Protein 7CHX (pdb70)

InterPro domains:
  IPR001792 Acylphosphatase-like domain [PF00708] (5-87)
  IPR001792 Acylphosphatase-like domain [PS51160] (3-89)
  IPR017968 Acylphosphatase, conserved site [PS00150] (8-18)
  IPR036046 Acylphosphatase-like domain superfamily [SSF54975] (2-87)
  IPR051060 Carbamoyltransferase HypF-like [PTHR42959] (3-87)

B-factor: mean 24.87, std 9.01, range [13.86, 73.68]

Structure (mmCIF, N/CA/C/O backbone):
data_7CHX
#
_entry.id   7CHX
#
_cell.length_a   77.124
_cell.length_b   77.124
_cell.length_c   35.319
_cell.angle_alpha   90.000
_cell.angle_beta   90.000
_cell.angle_gamma   90.000
#
_symmetry.space_group_name_H-M   'P 43'
#
loop_
_entity.id
_entity.type
_entity.pdbx_description
1 polymer Acylphosphatase
2 water water
#
loop_
_atom_site.group_PDB
_atom_site.id
_atom_site.type_symbol
_atom_site.label_atom_id
_atom_site.label_alt_id
_atom_site.label_comp_id
_atom_site.label_asym_id
_atom_site.label_entity_id
_atom_site.label_seq_id
_atom_site.p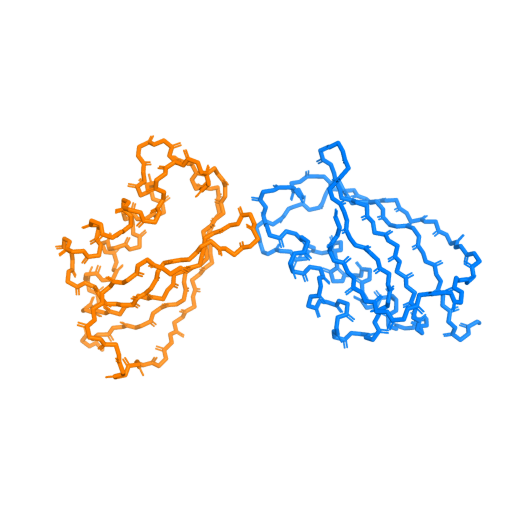dbx_PDB_ins_code
_atom_site.Cartn_x
_atom_site.Cartn_y
_atom_site.Cartn_z
_atom_site.occupancy
_atom_site.B_iso_or_equiv
_atom_site.auth_seq_id
_atom_site.auth_comp_id
_atom_site.auth_asym_id
_atom_site.auth_atom_id
_atom_site.pdbx_PDB_model_num
ATOM 1 N N . ARG A 1 15 ? 12.497 1.680 -5.590 1.00 41.15 -1 ARG A N 1
ATOM 2 C CA . ARG A 1 15 ? 12.686 2.296 -4.259 1.00 34.75 -1 ARG A CA 1
ATOM 3 C C . ARG A 1 15 ? 11.341 2.391 -3.546 1.00 26.59 -1 ARG A C 1
ATOM 4 O O . ARG A 1 15 ? 10.443 3.086 -4.063 1.00 34.29 -1 ARG A O 1
ATOM 12 N N . HIS A 1 16 ? 11.214 1.752 -2.388 1.00 27.87 0 HIS A N 1
ATOM 13 C CA . HIS A 1 16 ? 9.922 1.656 -1.660 1.00 24.61 0 HIS A CA 1
ATOM 14 C C . HIS A 1 16 ? 9.512 3.048 -1.157 1.00 25.29 0 HIS A C 1
ATOM 15 O O . HIS A 1 16 ? 8.317 3.394 -1.310 1.00 26.63 0 HIS A O 1
ATOM 22 N N . MET A 1 17 ? 10.472 3.817 -0.622 1.00 23.04 1 MET A N 1
ATOM 23 C CA . MET A 1 17 ? 10.254 5.165 -0.027 1.00 23.31 1 MET A CA 1
ATOM 24 C C . MET A 1 17 ? 10.998 6.222 -0.840 1.00 25.16 1 MET A C 1
ATOM 25 O O . MET A 1 17 ? 12.042 5.920 -1.466 1.00 25.54 1 MET A O 1
ATOM 30 N N . ARG A 1 18 ? 10.501 7.450 -0.780 1.00 24.12 2 ARG A N 1
ATOM 31 C CA . ARG A 1 18 ? 11.187 8.636 -1.342 1.00 24.46 2 ARG A CA 1
ATOM 32 C C . ARG A 1 18 ? 11.160 9.791 -0.334 1.00 20.24 2 ARG A C 1
ATOM 33 O O . ARG A 1 18 ? 10.277 9.847 0.555 1.00 19.26 2 ARG A O 1
ATOM 41 N N . HIS A 1 19 ? 12.141 10.674 -0.478 1.00 19.76 3 HIS A N 1
ATOM 42 C CA . HIS A 1 19 ? 12.273 11.969 0.240 1.00 21.42 3 HIS A CA 1
ATOM 43 C C . HIS A 1 19 ? 12.465 13.032 -0.837 1.00 19.96 3 HIS A C 1
ATOM 44 O O . HIS A 1 19 ? 13.321 12.820 -1.700 1.00 20.04 3 HIS A O 1
ATOM 51 N N . ILE A 1 20 ? 11.619 14.068 -0.858 1.00 18.67 4 ILE A N 1
ATOM 52 C CA . ILE A 1 20 ? 11.640 15.108 -1.930 1.00 20.95 4 ILE A CA 1
ATOM 53 C C . ILE A 1 20 ? 11.710 16.497 -1.303 1.00 18.00 4 ILE A C 1
ATOM 54 O O . ILE A 1 20 ? 11.217 16.696 -0.174 1.00 19.15 4 ILE A O 1
ATOM 59 N N . HIS A 1 21 ? 12.306 17.413 -2.054 1.00 18.38 5 HIS A N 1
ATOM 60 C CA . HIS A 1 21 ? 12.249 18.873 -1.830 1.00 19.31 5 HIS A CA 1
ATOM 61 C C . HIS A 1 21 ? 11.288 19.461 -2.863 1.00 17.81 5 HIS A C 1
ATOM 62 O O . HIS A 1 21 ? 11.545 19.297 -4.048 1.00 18.65 5 HIS A O 1
ATOM 69 N N . LEU A 1 22 ? 10.188 20.078 -2.433 1.00 16.26 6 LEU A N 1
ATOM 70 C CA . LEU A 1 22 ? 9.171 20.599 -3.381 1.00 13.86 6 LEU A CA 1
ATOM 71 C C . LEU A 1 22 ? 8.984 22.085 -3.073 1.00 14.72 6 LEU A C 1
ATOM 72 O 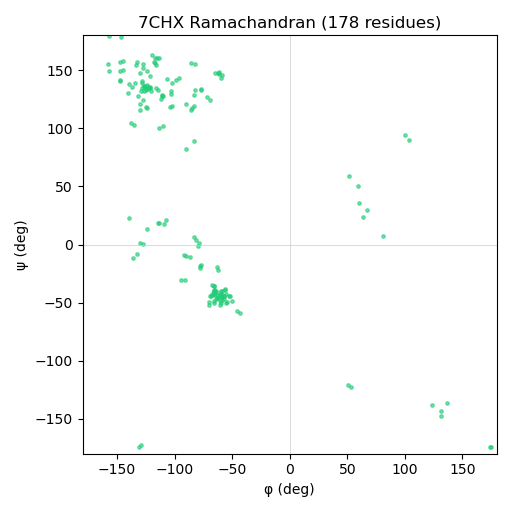O . LEU A 1 22 ? 8.644 22.418 -1.933 1.00 16.87 6 LEU A O 1
ATOM 77 N N . GLN A 1 23 ? 9.286 22.923 -4.047 1.00 14.85 7 GLN A N 1
ATOM 78 C CA . GLN A 1 23 ? 9.033 24.380 -3.977 1.00 16.34 7 GLN A CA 1
ATOM 79 C C . GLN A 1 23 ? 7.811 24.667 -4.828 1.00 14.13 7 GLN A C 1
ATOM 80 O O . GLN A 1 23 ? 7.754 24.165 -5.961 1.00 16.22 7 GLN A O 1
ATOM 86 N N . VAL A 1 24 ? 6.838 25.387 -4.284 1.00 13.87 8 VAL A N 1
ATOM 87 C CA . VAL A 1 24 ? 5.569 25.663 -5.002 1.00 14.86 8 VAL A CA 1
ATOM 88 C C . VAL A 1 24 ? 5.455 27.178 -5.098 1.00 14.01 8 VAL A C 1
ATOM 89 O O . VAL A 1 24 ? 5.672 27.851 -4.078 1.00 16.53 8 VAL A O 1
ATOM 93 N N . PHE A 1 25 ? 5.079 27.652 -6.274 1.00 15.78 9 PHE A N 1
ATOM 94 C CA . PHE A 1 25 ? 5.069 29.083 -6.632 1.00 16.87 9 PHE A CA 1
ATOM 95 C C . PHE A 1 25 ? 3.700 29.459 -7.180 1.00 16.40 9 PHE A C 1
ATOM 96 O O . PHE A 1 25 ? 2.963 28.582 -7.698 1.00 15.80 9 PHE A O 1
ATOM 104 N N . GLY A 1 26 ? 3.390 30.751 -7.061 1.00 20.11 10 GLY A N 1
ATOM 105 C CA . GLY A 1 26 ? 2.133 31.343 -7.540 1.00 19.10 10 GLY A CA 1
ATOM 106 C C . GLY A 1 26 ? 1.420 32.031 -6.401 1.00 21.20 10 GLY A C 1
ATOM 107 O O . GLY A 1 26 ? 2.098 32.730 -5.610 1.00 23.89 10 GLY A O 1
ATOM 108 N N . ARG A 1 27 ? 0.104 31.867 -6.333 1.00 20.61 11 ARG A N 1
ATOM 109 C CA . ARG A 1 27 ? -0.739 32.399 -5.239 1.00 24.15 11 ARG A CA 1
ATOM 110 C C . ARG A 1 27 ? -0.780 31.300 -4.189 1.00 21.36 11 ARG A C 1
ATOM 111 O O . ARG A 1 27 ? -1.713 30.458 -4.223 1.00 19.85 11 ARG A O 1
ATOM 119 N N . VAL A 1 28 ? 0.267 31.256 -3.361 1.00 20.40 12 VAL A N 1
ATOM 120 C CA . VAL A 1 28 ? 0.507 30.134 -2.407 1.00 19.27 12 VAL A CA 1
ATOM 121 C C . VAL A 1 28 ? 0.710 30.670 -0.993 1.00 18.71 12 VAL A C 1
ATOM 122 O O . VAL A 1 28 ? 0.911 29.836 -0.097 1.00 20.74 12 VAL A O 1
ATOM 126 N N . GLN A 1 29 ? 0.641 31.989 -0.778 1.00 20.65 13 GLN A N 1
ATOM 127 C CA . GLN A 1 29 ? 0.598 32.564 0.592 1.00 20.41 13 GLN A CA 1
ATOM 128 C C . GLN A 1 29 ? -0.723 33.304 0.803 1.00 22.37 13 GLN A C 1
ATOM 129 O O . GLN A 1 29 ? -1.360 33.732 -0.192 1.00 24.03 13 GLN A O 1
ATOM 135 N N . GLY A 1 30 ? -1.107 33.424 2.071 1.00 22.03 14 GLY A N 1
ATOM 136 C CA . GLY A 1 30 ? -2.402 33.988 2.499 1.00 24.13 14 GLY A CA 1
ATOM 137 C C . GLY A 1 30 ? -3.577 33.210 1.953 1.00 20.68 14 GLY A C 1
ATOM 138 O O . GLY A 1 30 ? -4.607 33.852 1.648 1.00 25.16 14 GLY A O 1
ATOM 139 N N . VAL A 1 31 ? -3.473 31.880 1.842 1.00 21.32 15 VAL A N 1
ATOM 140 C CA . VAL A 1 31 ? -4.586 31.023 1.324 1.00 21.71 15 VAL A CA 1
ATOM 141 C C . VAL A 1 31 ? -4.708 29.722 2.134 1.00 22.31 15 VAL A C 1
ATOM 142 O O . VAL A 1 31 ? -5.282 28.749 1.597 1.00 22.59 15 VAL A O 1
ATOM 146 N N . GLY A 1 32 ? -4.221 29.669 3.374 1.00 20.02 16 GLY A N 1
ATOM 147 C CA . GLY A 1 32 ? -4.273 28.428 4.167 1.00 21.71 16 GLY A CA 1
ATOM 148 C C . GLY A 1 32 ? -3.437 27.311 3.546 1.00 20.18 16 GLY A C 1
ATOM 149 O O . GLY A 1 32 ? -3.717 26.118 3.798 1.00 20.21 16 GLY A O 1
ATOM 150 N N . PHE A 1 33 ? -2.430 27.633 2.740 1.00 16.81 17 PHE A N 1
ATOM 151 C CA . PHE A 1 33 ? -1.656 26.587 2.017 1.00 16.74 17 PHE A CA 1
ATOM 152 C C . PHE A 1 33 ? -1.048 25.565 2.997 1.00 15.62 17 PHE A C 1
ATOM 153 O O . PHE A 1 33 ? -1.052 24.351 2.698 1.00 18.55 17 PHE A O 1
ATOM 161 N N . ARG A 1 34 ? -0.455 26.041 4.103 1.00 18.45 18 ARG A N 1
ATOM 162 C CA . ARG A 1 34 ? 0.312 25.177 5.045 1.00 19.38 18 ARG A CA 1
ATOM 163 C C . ARG A 1 34 ? -0.696 24.265 5.738 1.00 18.66 18 ARG A C 1
ATOM 164 O O . ARG A 1 34 ? -0.460 23.057 5.732 1.00 22.02 18 ARG A O 1
ATOM 172 N N . TYR A 1 35 ? -1.847 24.809 6.180 1.00 22.43 19 TYR A N 1
ATOM 173 C CA . TYR A 1 35 ? -2.873 24.003 6.884 1.00 23.60 19 TYR A CA 1
ATOM 174 C C . TYR A 1 35 ? -3.434 22.932 5.932 1.00 20.08 19 TYR A C 1
ATOM 175 O O . TYR A 1 35 ? -3.524 21.775 6.342 1.00 25.92 19 TYR A O 1
ATOM 184 N N . PHE A 1 36 ? -3.784 23.296 4.697 1.00 19.34 20 PHE A N 1
ATOM 185 C CA . PHE A 1 36 ? -4.322 22.365 3.674 1.00 18.98 20 PHE A CA 1
ATOM 186 C C . PHE A 1 36 ? -3.248 21.330 3.270 1.00 20.29 20 PHE A C 1
ATOM 187 O O . PHE A 1 36 ? -3.582 20.183 2.989 1.00 21.47 20 PHE A O 1
ATOM 195 N N . THR A 1 37 ? -1.977 21.712 3.217 1.00 20.00 21 THR A N 1
ATOM 196 C CA . THR A 1 37 ? -0.895 20.748 2.870 1.00 20.27 21 THR A CA 1
ATOM 197 C C . THR A 1 37 ? -0.810 19.677 3.963 1.00 20.01 21 THR A C 1
ATOM 198 O O . THR A 1 37 ? -0.616 18.509 3.623 1.00 22.41 21 THR A O 1
ATOM 202 N N . GLN A 1 38 ? -0.933 20.070 5.227 1.00 21.20 22 GLN A N 1
ATOM 203 C CA . GLN A 1 38 ? -0.945 19.146 6.386 1.00 26.53 22 GLN A CA 1
ATOM 204 C C . GLN A 1 38 ? -1.999 18.048 6.184 1.00 26.46 22 GLN A C 1
ATOM 205 O O . GLN A 1 38 ? -1.678 16.866 6.464 1.00 26.22 22 GLN A O 1
ATOM 211 N N . ARG A 1 39 ? -3.212 18.387 5.724 1.00 26.64 23 ARG A N 1
ATOM 212 C CA . ARG A 1 39 ? -4.302 17.373 5.566 1.00 31.06 23 ARG A CA 1
ATOM 213 C C . ARG A 1 39 ? -3.890 16.375 4.482 1.00 26.48 23 ARG A C 1
ATOM 214 O O . ARG A 1 39 ? -4.130 15.163 4.634 1.00 26.40 23 ARG A O 1
ATOM 222 N N . ILE A 1 40 ? -3.256 16.860 3.421 1.00 21.22 24 ILE A N 1
ATOM 223 C CA . ILE A 1 40 ? -2.752 15.985 2.328 1.00 21.30 24 ILE A CA 1
ATOM 224 C C . ILE A 1 40 ? -1.638 15.096 2.894 1.00 18.26 24 ILE A C 1
ATOM 225 O O . ILE A 1 40 ? -1.635 13.880 2.573 1.00 20.94 24 ILE A O 1
ATOM 230 N N . ALA A 1 41 ? -0.725 15.646 3.705 1.00 20.52 25 ALA A N 1
ATOM 231 C CA . ALA A 1 41 ? 0.344 14.834 4.338 1.00 19.69 25 ALA A CA 1
ATOM 232 C C . ALA A 1 41 ? -0.304 13.747 5.204 1.00 22.75 25 ALA A C 1
ATOM 233 O O . ALA A 1 41 ? 0.106 12.571 5.097 1.00 26.71 25 ALA A O 1
ATOM 235 N N . MET A 1 42 ? -1.340 14.089 5.944 1.00 25.17 26 MET A N 1
ATOM 236 C CA . MET A 1 42 ? -2.005 13.055 6.775 1.00 29.47 26 MET A CA 1
ATOM 237 C C . MET A 1 42 ? -2.658 11.998 5.898 1.00 29.12 26 MET A C 1
ATOM 238 O O . MET A 1 42 ? -2.572 10.848 6.252 1.00 30.81 26 MET A O 1
ATOM 243 N N . ASN A 1 43 ? -3.303 12.392 4.814 1.00 28.66 27 ASN A N 1
ATOM 244 C CA . ASN A 1 43 ? -4.007 11.425 3.925 1.00 30.20 27 ASN A CA 1
ATOM 245 C C . ASN A 1 43 ? -3.078 10.328 3.404 1.00 29.51 27 ASN A C 1
ATOM 246 O O . ASN A 1 43 ? -3.581 9.204 3.209 1.00 33.15 27 ASN A O 1
ATOM 251 N N . TYR A 1 44 ? -1.820 10.663 3.084 1.00 27.36 28 TYR A N 1
ATOM 252 C CA . TYR A 1 44 ? -0.919 9.744 2.340 1.00 30.36 28 TYR A CA 1
ATOM 253 C C . TYR A 1 44 ? 0.274 9.310 3.221 1.00 26.12 28 TYR A C 1
ATOM 254 O O . TYR A 1 44 ? 1.273 8.878 2.649 1.00 30.49 28 TYR A O 1
ATOM 263 N N . ASN A 1 45 ? 0.177 9.463 4.548 1.00 28.05 29 ASN A N 1
ATOM 264 C CA . ASN A 1 45 ? 1.196 8.961 5.508 1.00 32.12 29 ASN A CA 1
ATOM 265 C C . ASN A 1 45 ? 2.553 9.612 5.188 1.00 29.42 29 ASN A C 1
ATOM 266 O O . ASN A 1 45 ? 3.541 8.898 5.020 1.00 30.63 29 ASN A O 1
ATOM 271 N N . ILE A 1 46 ? 2.576 10.936 5.058 1.00 25.05 30 ILE A N 1
ATOM 272 C CA . ILE A 1 46 ? 3.786 11.711 4.675 1.00 21.85 30 ILE A CA 1
ATOM 273 C C . ILE A 1 46 ? 4.355 12.356 5.934 1.00 23.79 30 ILE A C 1
ATOM 274 O O . ILE A 1 46 ? 3.577 12.895 6.740 1.00 26.81 30 ILE A O 1
ATOM 279 N N . VAL A 1 47 ? 5.681 12.340 6.049 1.00 24.00 31 VAL A N 1
ATOM 280 C CA . VAL A 1 47 ? 6.423 13.070 7.110 1.00 23.00 31 VAL A CA 1
ATOM 281 C C . VAL A 1 47 ? 7.251 14.168 6.443 1.00 20.37 31 VAL A C 1
ATOM 282 O O . VAL A 1 47 ? 7.513 14.079 5.245 1.00 21.28 31 VAL A O 1
ATOM 286 N N . GLY A 1 48 ? 7.663 15.158 7.217 1.00 22.30 32 GLY A N 1
ATOM 287 C CA . GLY A 1 48 ? 8.420 16.303 6.691 1.00 21.93 32 GLY A CA 1
ATOM 288 C C . GLY A 1 48 ? 7.845 17.615 7.166 1.00 21.22 32 GLY A C 1
ATOM 289 O O . GLY A 1 48 ? 7.330 17.679 8.292 1.00 22.86 32 GLY A O 1
ATOM 290 N N . THR A 1 49 ? 7.943 18.648 6.333 1.00 22.69 33 THR A N 1
ATOM 291 C CA . THR A 1 49 ? 7.667 20.034 6.754 1.00 20.64 33 THR A CA 1
ATOM 292 C C . THR A 1 49 ? 7.020 20.816 5.602 1.00 17.45 33 THR A C 1
ATOM 293 O O . THR A 1 49 ? 7.295 20.522 4.432 1.00 17.09 33 THR A O 1
ATOM 297 N N . VAL A 1 50 ? 6.183 21.793 5.952 1.00 19.30 34 VAL A N 1
ATOM 298 C CA . VAL A 1 50 ? 5.748 22.872 5.029 1.00 20.10 34 VAL A CA 1
ATOM 299 C C . VAL A 1 50 ? 6.088 24.225 5.677 1.00 20.72 34 VAL A C 1
ATOM 300 O O . VAL A 1 50 ? 5.878 24.377 6.891 1.00 20.89 34 VAL A O 1
ATOM 304 N N . GLN A 1 51 ? 6.618 25.168 4.888 1.00 19.16 35 GLN A N 1
ATOM 305 C CA . GLN A 1 51 ? 7.069 26.491 5.385 1.00 20.16 35 GLN A CA 1
ATOM 306 C C . GLN A 1 51 ? 6.850 27.565 4.307 1.00 19.38 35 GLN A C 1
ATOM 307 O O . GLN A 1 51 ? 7.103 27.315 3.142 1.00 19.70 35 GLN A O 1
ATOM 313 N N . ASN A 1 52 ? 6.422 28.751 4.732 1.00 18.24 36 ASN A N 1
ATOM 314 C CA . ASN A 1 52 ? 6.520 30.000 3.950 1.00 18.07 36 ASN A CA 1
ATOM 315 C C . ASN A 1 52 ? 7.987 30.412 3.836 1.00 18.47 36 ASN A C 1
ATOM 316 O O . ASN A 1 52 ? 8.670 30.566 4.871 1.00 19.12 36 ASN A O 1
ATOM 321 N N . VAL A 1 53 ? 8.463 30.586 2.612 1.00 17.65 37 VAL A N 1
ATOM 322 C CA . VAL A 1 53 ? 9.857 31.060 2.366 1.00 16.96 37 VAL A CA 1
ATOM 323 C C . VAL A 1 53 ? 9.745 32.215 1.387 1.00 19.83 37 VAL A C 1
ATOM 324 O O . VAL A 1 53 ? 9.141 31.992 0.325 1.00 19.05 37 VAL A O 1
ATOM 328 N N . ASP A 1 54 ? 10.212 33.410 1.764 1.00 20.31 38 ASP A N 1
ATOM 329 C CA . ASP A 1 54 ? 10.007 34.613 0.913 1.00 20.90 38 ASP A CA 1
ATOM 330 C C . ASP A 1 54 ? 8.506 34.672 0.570 1.00 20.21 38 ASP A C 1
ATOM 331 O O . ASP A 1 54 ? 7.707 34.738 1.513 1.00 24.54 38 ASP A O 1
ATOM 336 N N . ASP A 1 55 ? 8.108 34.651 -0.711 1.00 19.43 39 ASP A N 1
ATOM 337 C CA . ASP A 1 55 ? 6.673 34.751 -1.129 1.00 19.10 39 ASP A CA 1
ATOM 338 C C . ASP A 1 55 ? 6.159 33.414 -1.684 1.00 18.17 39 ASP A C 1
ATOM 339 O O . ASP A 1 55 ? 5.101 33.392 -2.364 1.00 19.75 39 ASP A O 1
ATOM 344 N N . TYR A 1 56 ? 6.850 32.313 -1.403 1.00 16.84 40 TYR A N 1
ATOM 345 C CA . TYR A 1 56 ? 6.456 30.980 -1.935 1.00 15.16 40 TYR A CA 1
ATOM 346 C C . TYR A 1 56 ? 6.405 29.980 -0.777 1.00 14.96 40 TYR A C 1
ATOM 347 O O . TYR A 1 56 ? 6.466 30.360 0.400 1.00 15.52 40 TYR A O 1
ATOM 356 N N . VAL A 1 57 ? 6.227 28.706 -1.104 1.00 15.86 41 VAL A N 1
ATOM 357 C CA . VAL A 1 57 ? 6.098 27.629 -0.087 1.00 16.06 41 VAL A CA 1
ATOM 358 C C . VAL A 1 57 ? 7.171 26.579 -0.388 1.00 14.85 41 VAL A C 1
ATOM 359 O O . VAL A 1 57 ? 7.342 26.196 -1.554 1.00 15.40 41 VAL A O 1
ATOM 363 N N . GLU A 1 58 ? 7.869 26.147 0.647 1.00 15.33 42 GLU A N 1
ATOM 364 C CA . GLU A 1 58 ? 8.849 25.047 0.561 1.00 15.58 42 GLU A CA 1
ATOM 365 C C . GLU A 1 58 ? 8.370 23.873 1.419 1.00 14.48 42 GLU A C 1
ATOM 366 O O . GLU A 1 58 ? 7.917 24.085 2.553 1.00 17.28 42 GLU A O 1
ATOM 372 N N . ILE A 1 59 ? 8.461 22.686 0.830 1.00 14.47 43 ILE A N 1
ATOM 373 C CA . ILE A 1 59 ? 8.082 21.391 1.447 1.00 15.07 43 ILE A CA 1
ATOM 374 C C . ILE A 1 59 ? 9.256 20.407 1.361 1.00 15.69 43 ILE A C 1
ATOM 375 O O . ILE A 1 59 ? 9.909 20.310 0.295 1.00 16.53 43 ILE A O 1
ATOM 380 N N . TYR A 1 60 ? 9.486 19.701 2.457 1.00 15.83 44 TYR A N 1
ATOM 381 C CA . TYR A 1 60 ? 10.238 18.436 2.530 1.00 17.67 44 TYR A CA 1
ATOM 382 C C . TYR A 1 60 ? 9.230 17.335 2.846 1.00 16.38 44 TYR A C 1
ATOM 383 O O . TYR A 1 60 ? 8.483 17.476 3.804 1.00 18.63 44 TYR A O 1
ATOM 392 N N . ALA A 1 61 ? 9.218 16.265 2.061 1.00 17.71 45 ALA A N 1
ATOM 393 C CA . ALA A 1 61 ? 8.157 15.246 2.140 1.00 17.90 45 ALA A CA 1
ATOM 394 C C . ALA A 1 61 ? 8.799 13.879 1.962 1.00 18.91 45 ALA A C 1
ATOM 395 O O . ALA A 1 61 ? 9.590 13.713 1.025 1.00 18.63 45 ALA A O 1
ATOM 397 N N . GLN A 1 62 ? 8.475 12.961 2.860 1.00 18.23 46 GLN A N 1
ATOM 398 C CA . GLN A 1 62 ? 9.027 11.593 2.838 1.00 19.50 46 GLN A CA 1
ATOM 399 C C . GLN A 1 62 ? 7.870 10.630 3.068 1.00 21.92 46 GLN A C 1
ATOM 400 O O . GLN A 1 62 ? 7.032 10.871 3.956 1.00 23.08 46 GLN A O 1
ATOM 406 N N . GLY A 1 63 ? 7.894 9.541 2.321 1.00 21.10 47 GLY A N 1
ATOM 407 C CA . GLY A 1 63 ? 6.894 8.481 2.450 1.00 22.21 47 GLY A CA 1
ATOM 408 C C . GLY A 1 63 ? 7.090 7.445 1.374 1.00 23.90 47 GLY A C 1
ATOM 409 O O . GLY A 1 63 ? 8.022 7.519 0.544 1.00 21.88 47 GLY A O 1
ATOM 410 N N . ASP A 1 64 ? 6.172 6.511 1.329 1.00 24.27 48 ASP A N 1
ATOM 411 C CA . ASP A 1 64 ? 6.187 5.474 0.278 1.00 27.39 48 ASP A CA 1
ATOM 412 C C . ASP A 1 64 ? 6.039 6.172 -1.075 1.00 23.46 48 ASP A C 1
ATOM 413 O O . ASP A 1 64 ? 5.280 7.169 -1.146 1.00 23.64 48 ASP A O 1
ATOM 418 N N . ASP A 1 65 ? 6.639 5.605 -2.117 1.00 23.25 49 ASP A N 1
ATOM 419 C CA . ASP A 1 65 ? 6.660 6.136 -3.506 1.00 24.05 49 ASP A CA 1
ATOM 420 C C . ASP A 1 65 ? 5.259 6.598 -3.958 1.00 26.75 49 ASP A C 1
ATOM 421 O O . ASP A 1 65 ? 5.121 7.780 -4.351 1.00 27.23 49 ASP A O 1
ATOM 426 N N . ALA A 1 66 ? 4.241 5.745 -3.938 1.00 26.23 50 ALA A N 1
ATOM 427 C CA . ALA A 1 66 ? 2.909 6.113 -4.479 1.00 26.24 50 ALA A CA 1
ATOM 428 C C . ALA A 1 66 ? 2.314 7.229 -3.620 1.00 22.34 50 ALA A C 1
ATOM 429 O O . ALA A 1 66 ? 1.676 8.175 -4.188 1.00 23.71 50 ALA A O 1
ATOM 431 N N . ASP A 1 67 ? 2.445 7.115 -2.297 1.00 22.48 51 ASP A N 1
ATOM 432 C CA . ASP A 1 67 ? 1.962 8.172 -1.359 1.00 21.41 51 ASP A CA 1
ATOM 433 C C . ASP A 1 67 ? 2.621 9.522 -1.691 1.00 20.71 51 ASP A C 1
ATOM 434 O O . ASP A 1 67 ? 1.916 10.545 -1.700 1.00 22.22 51 ASP A O 1
ATOM 439 N N . ILE A 1 68 ? 3.930 9.557 -1.946 1.00 20.88 52 ILE A N 1
ATOM 440 C CA . ILE A 1 68 ? 4.628 10.809 -2.345 1.00 19.64 52 ILE A CA 1
ATOM 441 C C . ILE A 1 68 ? 4.021 11.353 -3.653 1.00 17.94 52 ILE A C 1
ATOM 442 O O . ILE A 1 68 ? 3.772 12.600 -3.733 1.00 20.65 52 ILE A O 1
ATOM 447 N N . GLU A 1 69 ? 3.769 10.496 -4.643 1.00 19.43 53 GLU A N 1
ATOM 448 C CA . GLU A 1 69 ? 3.101 10.878 -5.911 1.00 19.88 53 GLU A CA 1
ATOM 449 C C . GLU A 1 69 ? 1.731 11.506 -5.605 1.00 20.79 53 GLU A C 1
ATOM 450 O O . GLU A 1 69 ? 1.413 12.564 -6.183 1.00 21.11 53 GLU A O 1
ATOM 456 N N . ARG A 1 70 ? 0.944 10.877 -4.738 1.00 19.69 54 ARG A N 1
ATOM 457 C CA . ARG A 1 70 ? -0.416 11.373 -4.388 1.00 21.72 54 ARG A CA 1
ATOM 458 C C . ARG A 1 70 ? -0.274 12.743 -3.722 1.00 19.32 54 ARG A C 1
ATOM 459 O O . ARG A 1 70 ? -1.070 13.695 -4.017 1.00 21.93 54 ARG A O 1
ATOM 467 N N . PHE A 1 71 ? 0.730 12.866 -2.861 1.00 18.81 55 PHE A N 1
ATOM 468 C CA . PHE A 1 71 ? 0.971 14.087 -2.060 1.00 19.50 55 PHE A CA 1
ATOM 469 C C . PHE A 1 71 ? 1.351 15.214 -3.018 1.00 18.25 55 PHE A C 1
ATOM 470 O O . PHE A 1 71 ? 0.805 16.332 -2.900 1.00 18.70 55 PHE A O 1
ATOM 478 N N . ILE A 1 72 ? 2.312 14.964 -3.910 1.00 16.38 56 ILE A N 1
ATOM 479 C CA . ILE A 1 72 ? 2.785 15.987 -4.880 1.00 17.52 56 ILE A CA 1
ATOM 480 C C . ILE A 1 72 ? 1.571 16.495 -5.657 1.00 17.42 56 ILE A C 1
ATOM 481 O O . ILE A 1 72 ? 1.368 17.705 -5.704 1.00 17.89 56 ILE A O 1
ATOM 486 N N . GLN A 1 73 ? 0.761 15.587 -6.201 1.00 17.42 57 GLN A N 1
ATOM 487 C CA . GLN A 1 73 ? -0.361 15.991 -7.073 1.00 17.53 57 GLN A CA 1
ATOM 488 C C . GLN A 1 73 ? -1.345 16.830 -6.252 1.00 16.23 57 GLN A C 1
ATOM 489 O O . GLN A 1 73 ? -1.816 17.871 -6.757 1.00 19.48 57 GLN A O 1
ATOM 495 N N . GLY A 1 74 ? -1.689 16.386 -5.046 1.00 15.72 58 GLY A N 1
ATOM 496 C CA . GLY A 1 74 ? -2.647 17.127 -4.216 1.00 16.95 58 GLY A CA 1
ATOM 497 C C . GLY A 1 74 ? -2.157 18.538 -3.950 1.00 17.13 58 GLY A C 1
ATOM 498 O O . GLY A 1 74 ? -2.963 19.442 -3.962 1.00 18.18 58 GLY A O 1
ATOM 499 N N . VAL A 1 75 ? -0.865 18.710 -3.703 1.00 15.16 59 VAL A N 1
ATOM 500 C CA . VAL A 1 75 ? -0.261 20.046 -3.433 1.00 16.05 59 VAL A CA 1
ATOM 501 C C . VAL A 1 75 ? -0.263 20.887 -4.724 1.00 16.28 59 VAL A C 1
ATOM 502 O O . VAL A 1 75 ? -0.710 22.059 -4.671 1.00 15.93 59 VAL A O 1
ATOM 506 N N . ILE A 1 76 ? 0.252 20.374 -5.845 1.00 15.93 60 ILE A N 1
ATOM 507 C CA . ILE A 1 76 ? 0.485 21.202 -7.068 1.00 16.39 60 ILE A CA 1
ATOM 508 C C . ILE A 1 76 ? -0.829 21.452 -7.828 1.00 17.81 60 ILE A C 1
ATOM 509 O O . ILE A 1 76 ? -0.878 22.417 -8.618 1.00 20.12 60 ILE A O 1
ATOM 514 N N . GLU A 1 77 ? -1.870 20.662 -7.595 1.00 19.50 61 GLU A N 1
ATOM 515 C CA . GLU A 1 77 ? -3.228 20.950 -8.136 1.00 18.86 61 GLU A CA 1
ATOM 516 C C . GLU A 1 77 ? -3.931 21.986 -7.241 1.00 22.52 61 GLU A C 1
ATOM 517 O O . GLU A 1 77 ? -5.069 22.345 -7.549 1.00 24.69 61 GLU A O 1
ATOM 523 N N . GLY A 1 78 ? -3.234 22.498 -6.222 1.00 21.40 62 GLY A N 1
ATOM 524 C CA . GLY A 1 78 ? -3.732 23.560 -5.338 1.00 21.24 62 GLY A CA 1
ATOM 525 C C . GLY A 1 78 ? -4.156 22.968 -4.017 1.00 20.30 62 GLY A C 1
ATOM 526 O O . GLY A 1 78 ? -5.299 22.529 -3.913 1.00 23.06 62 GLY A O 1
ATOM 527 N N . ALA A 1 79 ? -3.239 22.889 -3.056 1.00 21.12 63 ALA A N 1
ATOM 528 C CA . ALA A 1 79 ? -3.508 22.290 -1.735 1.00 20.56 63 ALA A CA 1
ATOM 529 C C . ALA A 1 79 ? -4.766 22.956 -1.162 1.00 20.14 63 ALA A C 1
ATOM 530 O O . ALA A 1 79 ? -5.625 22.243 -0.635 1.00 22.75 63 ALA A O 1
ATOM 532 N N . SER A 1 80 ? 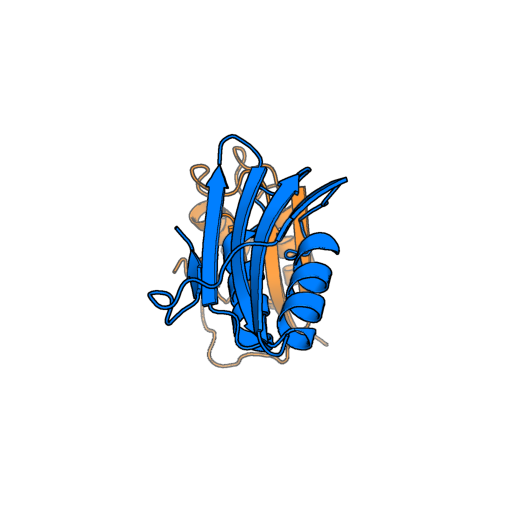-4.836 24.289 -1.285 1.00 22.15 64 SER A N 1
ATOM 533 C CA . SER A 1 80 ? -5.955 25.141 -0.833 1.00 22.44 64 SER A CA 1
ATOM 534 C C . SER A 1 80 ? -6.846 25.459 -2.026 1.00 24.16 64 SER A C 1
ATOM 535 O O . SER A 1 80 ? -6.352 25.787 -3.106 1.00 24.82 64 SER A O 1
ATOM 538 N N . PRO A 1 81 ? -8.175 25.492 -1.839 1.00 27.00 65 PRO A N 1
ATOM 539 C CA . PRO A 1 81 ? -9.072 25.928 -2.903 1.00 27.85 65 PRO A CA 1
ATOM 540 C C . PRO A 1 81 ? -8.820 27.385 -3.306 1.00 26.72 65 PRO A C 1
ATOM 541 O O . PRO A 1 81 ? -9.197 27.729 -4.419 1.00 31.13 65 PRO A O 1
ATOM 545 N N . ALA A 1 82 ? -8.203 28.186 -2.430 1.00 22.24 66 ALA A N 1
ATOM 546 C CA . ALA A 1 82 ? -7.920 29.617 -2.690 1.00 23.13 66 ALA A CA 1
ATOM 547 C C . ALA A 1 82 ? -6.585 29.768 -3.428 1.00 21.77 66 ALA A C 1
ATOM 548 O O . ALA A 1 82 ? -6.273 30.899 -3.870 1.00 23.84 66 ALA A O 1
ATOM 550 N N . SER A 1 83 ? -5.797 28.692 -3.521 1.00 23.69 67 SER A N 1
ATOM 551 C CA . SER A 1 83 ? -4.427 28.769 -4.071 1.00 22.35 67 SER A CA 1
ATOM 552 C C . SER A 1 83 ? -4.485 28.731 -5.593 1.00 22.04 67 SER A C 1
ATOM 553 O O . SER A 1 83 ? -5.445 28.165 -6.161 1.00 24.39 67 SER A O 1
ATOM 556 N N . ASN A 1 84 ? -3.461 29.272 -6.236 1.00 24.67 68 ASN A N 1
ATOM 557 C CA . ASN A 1 84 ? -3.232 29.038 -7.673 1.00 24.30 68 ASN A CA 1
ATOM 558 C C . ASN A 1 84 ? -1.744 28.746 -7.810 1.00 21.21 68 ASN A C 1
ATOM 559 O O . ASN A 1 84 ? -0.943 29.679 -7.712 1.00 21.19 68 ASN A O 1
ATOM 564 N N . VAL A 1 85 ? -1.409 27.477 -7.970 1.00 20.84 69 VAL A N 1
ATOM 565 C CA . VAL A 1 85 ? -0.003 27.038 -8.159 1.00 20.06 69 VAL A CA 1
ATOM 566 C C . VAL A 1 85 ? 0.334 27.218 -9.639 1.00 20.59 69 VAL A C 1
ATOM 567 O O . VAL A 1 85 ? -0.308 26.568 -10.485 1.00 25.99 69 VAL A O 1
ATOM 571 N N . THR A 1 86 ? 1.323 28.058 -9.934 1.00 19.66 70 THR A N 1
ATOM 572 C CA . THR A 1 86 ? 1.734 28.422 -11.310 1.00 20.96 70 THR A CA 1
ATOM 573 C C . THR A 1 86 ? 2.885 27.546 -11.780 1.00 21.87 70 THR A C 1
ATOM 574 O O . THR A 1 86 ? 2.964 27.305 -12.981 1.00 27.25 70 THR A O 1
ATOM 578 N N . SER A 1 87 ? 3.728 27.113 -10.849 1.00 20.66 71 SER A N 1
ATOM 579 C CA . SER A 1 87 ? 5.031 26.459 -11.092 1.00 23.54 71 SER A CA 1
ATOM 580 C C . SER A 1 87 ? 5.394 25.642 -9.848 1.00 17.95 71 SER A C 1
ATOM 581 O O . SER A 1 87 ? 4.947 25.997 -8.727 1.00 17.46 71 SER A O 1
ATOM 584 N N . HIS A 1 88 ? 6.216 24.608 -10.023 1.00 17.43 72 HIS A N 1
ATOM 585 C CA . HIS A 1 88 ? 6.852 23.912 -8.891 1.00 16.60 72 HIS A CA 1
ATOM 586 C C . HIS A 1 88 ? 8.222 23.422 -9.361 1.00 18.61 72 HIS A C 1
ATOM 587 O O . HIS A 1 88 ? 8.439 23.316 -10.582 1.00 22.47 72 HIS A O 1
ATOM 594 N N . GLN A 1 89 ? 9.108 23.215 -8.400 1.00 18.19 73 GLN A N 1
ATOM 595 C CA . GLN A 1 89 ? 10.416 22.557 -8.580 1.00 20.93 73 GLN A CA 1
ATOM 596 C C . GLN A 1 89 ? 10.473 21.394 -7.599 1.00 18.63 73 GLN A C 1
ATOM 597 O O . GLN A 1 89 ? 10.137 21.584 -6.421 1.00 19.81 73 GLN A O 1
ATOM 603 N N . LEU A 1 90 ? 10.887 20.237 -8.090 1.00 18.83 74 LEU A N 1
ATOM 604 C CA . LEU A 1 90 ? 10.994 18.973 -7.333 1.00 22.38 74 LEU A CA 1
ATOM 605 C C . LEU A 1 90 ? 12.464 18.530 -7.388 1.00 20.19 74 LEU A C 1
ATOM 606 O O . LEU A 1 90 ? 13.003 18.503 -8.486 1.00 25.39 74 LEU A O 1
ATOM 611 N N . GLU A 1 91 ? 13.062 18.167 -6.257 1.00 20.32 75 GLU A N 1
ATOM 612 C CA . GLU A 1 91 ? 14.384 17.492 -6.207 1.00 23.79 75 GLU A CA 1
ATOM 613 C C . GLU A 1 91 ? 14.272 16.210 -5.375 1.00 26.20 75 GLU A C 1
ATOM 614 O O . GLU A 1 91 ? 13.682 16.233 -4.287 1.00 21.46 75 GLU A O 1
ATOM 620 N N . GLU A 1 92 ? 14.860 15.137 -5.887 1.00 24.66 76 GLU A N 1
ATOM 621 C CA . GLU A 1 92 ? 14.895 13.826 -5.221 1.00 25.96 76 GLU A CA 1
ATOM 622 C C . GLU A 1 92 ? 16.060 13.849 -4.231 1.00 24.09 76 GLU A C 1
ATOM 623 O O . GLU A 1 92 ? 17.202 14.196 -4.644 1.00 28.02 76 GLU A O 1
ATOM 629 N N . LEU A 1 93 ? 15.787 13.483 -2.982 1.00 23.10 77 LEU A N 1
ATOM 630 C CA . LEU A 1 93 ? 16.765 13.522 -1.870 1.00 27.79 77 LEU A CA 1
ATOM 631 C C . LEU A 1 93 ? 17.038 12.111 -1.367 1.00 26.33 77 LEU A C 1
ATOM 632 O O . LEU A 1 93 ? 16.212 11.187 -1.634 1.00 25.24 77 LEU A O 1
ATOM 637 N N . GLU A 1 94 ? 18.175 11.974 -0.677 1.00 24.52 78 GLU A N 1
ATOM 638 C CA . GLU A 1 94 ? 18.458 10.820 0.198 1.00 27.40 78 GLU A CA 1
ATOM 639 C C . GLU A 1 94 ? 17.420 10.818 1.313 1.00 24.94 78 GLU A C 1
ATOM 640 O O . GLU A 1 94 ? 16.977 11.898 1.740 1.00 23.42 78 GLU A O 1
ATOM 646 N N . LEU A 1 95 ? 17.049 9.638 1.786 1.00 26.30 79 LEU A N 1
ATOM 647 C CA . LEU A 1 95 ? 16.082 9.530 2.894 1.00 25.04 79 LEU A CA 1
ATOM 648 C C . LEU A 1 95 ? 16.640 10.218 4.144 1.00 23.96 79 LEU A C 1
ATOM 649 O O . LEU A 1 95 ? 17.888 10.228 4.368 1.00 29.50 79 LEU A O 1
ATOM 654 N N . ASN A 1 96 ? 15.721 10.789 4.922 1.00 25.89 80 ASN A N 1
ATOM 655 C CA . ASN A 1 96 ? 15.999 11.476 6.205 1.00 23.48 80 ASN A CA 1
ATOM 656 C C . ASN A 1 96 ? 15.348 10.636 7.309 1.00 23.10 80 ASN A C 1
ATOM 657 O O . ASN A 1 96 ? 14.130 10.736 7.478 1.00 23.16 80 ASN A O 1
ATOM 662 N N . GLN A 1 97 ? 16.125 9.811 8.017 1.00 23.01 81 GLN A N 1
ATOM 663 C CA . GLN A 1 97 ? 15.568 8.868 9.028 1.00 24.58 81 GLN A CA 1
ATOM 664 C C . GLN A 1 97 ? 15.245 9.589 10.354 1.00 25.96 81 GLN A C 1
ATOM 665 O O . GLN A 1 97 ? 14.754 8.911 11.282 1.00 27.90 81 GLN A O 1
ATOM 671 N N . LYS A 1 98 ? 15.446 10.910 10.474 1.00 28.24 82 LYS A N 1
ATOM 672 C CA . LYS A 1 98 ? 15.071 11.648 11.719 1.00 28.33 82 LYS A CA 1
ATOM 673 C C . LYS A 1 98 ? 13.621 12.160 11.622 1.00 29.77 82 LYS A C 1
ATOM 674 O O . LYS A 1 98 ? 13.101 12.633 12.670 1.00 34.52 82 LYS A O 1
ATOM 680 N N . LEU A 1 99 ? 12.974 12.079 10.449 1.00 25.77 83 LEU A N 1
ATOM 681 C CA . LEU A 1 99 ? 11.569 12.546 10.264 1.00 29.68 83 LEU A CA 1
ATOM 682 C C . LEU A 1 99 ? 10.629 11.508 10.873 1.00 34.23 83 LEU A C 1
ATOM 683 O O . LEU A 1 99 ? 10.839 10.313 10.575 1.00 43.68 83 LEU A O 1
ATOM 688 N N . SER A 1 100 ? 9.637 11.929 11.669 1.00 36.03 84 SER A N 1
ATOM 689 C CA . SER A 1 100 ? 8.624 11.021 12.282 1.00 38.53 84 SER A CA 1
ATOM 690 C C . SER A 1 100 ? 7.198 11.582 12.180 1.00 44.31 84 SER A C 1
ATOM 691 O O . SER A 1 100 ? 6.233 10.818 12.460 1.00 50.01 84 SER A O 1
ATOM 694 N N . ASP A 1 101 ? 7.038 12.857 11.808 1.00 43.38 85 ASP A N 1
ATOM 695 C CA . ASP A 1 101 ? 5.698 13.461 11.578 1.00 42.96 85 ASP A CA 1
ATOM 696 C C . ASP A 1 101 ? 5.792 14.506 10.464 1.00 35.63 85 ASP A C 1
ATOM 697 O O . ASP A 1 101 ? 6.889 14.703 9.922 1.00 35.11 85 ASP A O 1
ATOM 702 N N . PHE A 1 102 ? 4.653 15.106 10.122 1.00 30.95 86 PHE A N 1
ATOM 703 C CA . PHE A 1 102 ? 4.538 16.257 9.201 1.00 29.89 86 PHE A CA 1
ATOM 704 C C . PHE A 1 102 ? 4.119 17.481 10.021 1.00 30.90 86 PHE A C 1
ATOM 705 O O . PHE A 1 102 ? 3.108 17.409 10.767 1.00 31.80 86 PHE A O 1
ATOM 713 N N . ARG A 1 103 ? 4.887 18.563 9.863 1.00 26.90 87 ARG A N 1
ATOM 714 C CA . ARG A 1 103 ? 4.796 19.810 10.659 1.00 30.95 87 ARG A CA 1
ATOM 715 C C . ARG A 1 103 ? 4.681 21.031 9.737 1.00 27.80 87 ARG A C 1
ATOM 716 O O . ARG A 1 103 ? 5.429 21.129 8.743 1.00 25.31 87 ARG A O 1
ATOM 724 N N . SER A 1 104 ? 3.827 21.976 10.116 1.00 30.21 88 SER A N 1
ATOM 725 C CA . SER A 1 104 ? 3.825 23.355 9.574 1.00 29.60 88 SER A CA 1
ATOM 726 C C . SER A 1 104 ? 4.830 24.181 10.390 1.00 28.87 88 SER A C 1
ATOM 727 O O . SER A 1 104 ? 4.638 24.294 11.603 1.00 36.12 88 SER A O 1
ATOM 730 N N . ILE A 1 105 ? 5.901 24.668 9.756 1.00 28.44 89 ILE A N 1
ATOM 731 C CA . ILE A 1 105 ? 6.936 25.542 10.383 1.00 30.97 89 ILE A CA 1
ATOM 732 C C . ILE A 1 105 ? 6.966 26.914 9.685 1.00 35.15 89 ILE A C 1
ATOM 733 O O . ILE A 1 105 ? 7.716 27.764 10.166 1.00 38.80 89 ILE A O 1
ATOM 738 N N . ARG B 1 15 ? -36.680 25.660 2.245 1.00 34.00 -1 ARG B N 1
ATOM 739 C CA . ARG B 1 15 ? -36.131 25.564 3.621 1.00 30.35 -1 ARG B CA 1
ATOM 740 C C . ARG B 1 15 ? -36.063 26.958 4.249 1.00 24.09 -1 ARG B C 1
ATOM 741 O O . ARG B 1 15 ? -35.477 27.856 3.634 1.00 29.77 -1 ARG B O 1
ATOM 749 N N . HIS B 1 16 ? -36.661 27.127 5.425 1.00 22.33 0 HIS B N 1
ATOM 750 C CA . HIS B 1 16 ? -36.823 28.440 6.107 1.00 22.92 0 HIS B CA 1
ATOM 751 C C . HIS B 1 16 ? -35.443 28.925 6.548 1.00 23.49 0 HIS B C 1
ATOM 752 O O . HIS B 1 16 ? -35.126 30.098 6.261 1.00 23.76 0 HIS B O 1
ATOM 759 N N . MET B 1 17 ? -34.645 28.014 7.131 1.00 21.07 1 MET B N 1
ATOM 760 C CA . MET B 1 17 ? -33.285 28.298 7.675 1.00 19.85 1 MET B CA 1
ATOM 761 C C . MET B 1 17 ? -32.222 27.497 6.931 1.00 21.38 1 MET B C 1
ATOM 762 O O . MET B 1 17 ? -32.520 26.410 6.374 1.00 20.53 1 MET B O 1
ATOM 767 N N . ARG B 1 18 ? -31.004 28.019 6.999 1.00 19.30 2 ARG B N 1
ATOM 768 C CA . ARG B 1 18 ? -29.777 27.375 6.484 1.00 20.42 2 ARG B CA 1
ATOM 769 C C . ARG B 1 18 ? -28.666 27.434 7.529 1.00 18.84 2 ARG B C 1
ATOM 770 O O . ARG B 1 18 ? -28.665 28.299 8.447 1.00 18.42 2 ARG B O 1
ATOM 778 N N . HIS B 1 19 ? -27.739 26.511 7.360 1.00 17.63 3 HIS B N 1
ATOM 779 C CA . HIS B 1 19 ? -26.470 26.450 8.113 1.00 17.21 3 HIS B CA 1
ATOM 780 C C . HIS B 1 19 ? -25.366 26.243 7.091 1.00 17.05 3 HIS B C 1
ATOM 781 O O . HIS B 1 19 ? -25.507 25.361 6.266 1.00 20.41 3 HIS B O 1
ATOM 788 N N . ILE B 1 20 ? -24.342 27.090 7.133 1.00 17.00 4 ILE B N 1
ATOM 789 C CA . ILE B 1 20 ? -23.263 27.124 6.113 1.00 17.97 4 ILE B CA 1
ATOM 790 C C . ILE B 1 20 ? -21.915 27.111 6.825 1.00 18.69 4 ILE B C 1
ATOM 791 O O . ILE B 1 20 ? -21.810 27.626 7.965 1.00 18.81 4 ILE B O 1
ATOM 796 N N . HIS B 1 21 ? -20.954 26.485 6.149 1.00 17.63 5 HIS B N 1
ATOM 797 C CA . HIS B 1 21 ? -19.507 26.598 6.419 1.00 18.00 5 HIS B CA 1
ATOM 798 C C . HIS B 1 21 ? -18.926 27.548 5.367 1.00 17.65 5 HIS B C 1
ATOM 799 O O . HIS B 1 21 ? -19.094 27.288 4.178 1.00 18.66 5 HIS B O 1
ATOM 806 N N . LEU B 1 22 ? -18.347 28.666 5.807 1.00 15.63 6 LEU B N 1
ATOM 807 C CA . LEU B 1 22 ? -17.763 29.687 4.916 1.00 15.72 6 LEU B CA 1
ATOM 808 C C . LEU B 1 22 ? -16.312 29.879 5.330 1.00 16.01 6 LEU B C 1
ATOM 809 O O . LEU B 1 22 ? -16.037 30.244 6.470 1.00 16.64 6 LEU B O 1
ATOM 814 N N . GLN B 1 23 ? -15.410 29.576 4.426 1.00 16.84 7 GLN B N 1
ATOM 815 C CA . GLN B 1 23 ? -13.976 29.905 4.583 1.00 16.60 7 GLN B CA 1
ATOM 816 C C . GLN B 1 23 ? -13.678 31.103 3.702 1.00 15.69 7 GLN B C 1
ATOM 817 O O . GLN B 1 23 ? -14.121 31.112 2.524 1.00 17.22 7 GLN B O 1
ATOM 823 N N . VAL B 1 24 ? -12.995 32.099 4.265 1.00 15.34 8 VAL B N 1
ATOM 824 C CA . VAL B 1 24 ? -12.729 33.372 3.554 1.00 16.20 8 VAL B CA 1
ATOM 825 C C . VAL B 1 24 ? -11.214 33.561 3.549 1.00 16.11 8 VAL B C 1
ATOM 826 O O . VAL B 1 24 ? -10.595 33.342 4.594 1.00 16.51 8 VAL B O 1
ATOM 830 N N . PHE B 1 25 ? -10.665 33.957 2.409 1.00 17.93 9 PHE B N 1
ATOM 831 C CA . PHE B 1 25 ? -9.203 34.129 2.197 1.00 17.31 9 PHE B CA 1
ATOM 832 C C . PHE B 1 25 ? -8.906 35.545 1.720 1.00 16.92 9 PHE B C 1
ATOM 833 O O . PHE B 1 25 ? -9.744 36.108 0.993 1.00 17.48 9 PHE B O 1
ATOM 841 N N . GLY B 1 26 ? -7.724 36.043 2.089 1.00 19.61 10 GLY B N 1
ATOM 842 C CA . GLY B 1 26 ? -7.114 37.263 1.543 1.00 21.72 10 GLY B CA 1
ATOM 843 C C . GLY B 1 26 ? -6.525 38.098 2.660 1.00 19.24 10 GLY B C 1
ATOM 844 O O . GLY B 1 26 ? -5.890 37.534 3.566 1.00 24.21 10 GLY B O 1
ATOM 845 N N . ARG B 1 27 ? -6.730 39.406 2.631 1.00 21.50 11 ARG B N 1
ATOM 846 C CA . ARG B 1 27 ? -6.297 40.277 3.757 1.00 23.20 11 ARG B CA 1
ATOM 847 C C . ARG B 1 27 ? -7.422 40.183 4.799 1.00 18.97 11 ARG B C 1
ATOM 848 O O . ARG B 1 27 ? -8.367 40.978 4.721 1.00 18.58 11 ARG B O 1
ATOM 856 N N . VAL B 1 28 ? -7.326 39.212 5.708 1.00 21.41 12 VAL B N 1
ATOM 857 C CA . VAL B 1 28 ? -8.418 38.851 6.655 1.00 21.11 12 VAL B CA 1
ATOM 858 C C . VAL B 1 28 ? -7.874 38.785 8.095 1.00 26.14 12 VAL B C 1
ATOM 859 O O . VAL B 1 28 ? -8.684 38.506 8.996 1.00 25.30 12 VAL B O 1
ATOM 863 N N . GLN B 1 29 ? -6.575 39.068 8.326 1.00 28.28 13 GLN B N 1
ATOM 864 C CA . GLN B 1 29 ? -5.969 39.130 9.695 1.00 31.74 13 GLN B CA 1
ATOM 865 C C . GLN B 1 29 ? -5.376 40.544 9.914 1.00 25.34 13 GLN B C 1
ATOM 866 O O . GLN B 1 29 ? -4.958 41.181 8.920 1.00 27.92 13 GLN B O 1
ATOM 872 N N . GLY B 1 30 ? -5.441 41.079 11.145 1.00 24.78 14 GLY B N 1
ATOM 873 C CA . GLY B 1 30 ? -5.006 42.452 11.488 1.00 24.38 14 GLY B CA 1
ATOM 874 C C . GLY B 1 30 ? -6.049 43.514 11.138 1.00 21.98 14 GLY B C 1
ATOM 875 O O . GLY B 1 30 ? -5.732 44.722 11.286 1.00 24.90 14 GLY B O 1
ATOM 876 N N . VAL B 1 31 ? -7.255 43.105 10.720 1.00 20.46 15 VAL B N 1
ATOM 877 C CA . VAL B 1 31 ? -8.248 44.029 10.102 1.00 19.07 15 VAL B CA 1
ATOM 878 C C . VAL B 1 31 ? -9.567 43.977 10.864 1.00 19.19 15 VAL B C 1
ATOM 879 O O . VAL B 1 31 ? -10.564 44.506 10.331 1.00 20.84 15 VAL B O 1
ATOM 883 N N . GLY B 1 32 ? -9.590 43.390 12.058 1.00 18.09 16 GLY B N 1
ATOM 884 C CA . GLY B 1 32 ? -10.837 43.288 12.838 1.00 18.26 16 GLY B CA 1
ATOM 885 C C . GLY B 1 32 ? -11.853 42.370 12.180 1.00 18.07 16 GLY B C 1
ATOM 886 O O . GLY B 1 32 ? -13.061 42.580 12.395 1.00 18.96 16 GLY B O 1
ATOM 887 N N . PHE B 1 33 ? -11.410 41.348 11.437 1.00 17.41 17 PHE B N 1
ATOM 888 C CA . PHE B 1 33 ? -12.354 40.515 10.647 1.00 16.11 17 PHE B CA 1
ATOM 889 C C . PHE B 1 33 ? -13.403 39.873 11.572 1.00 15.23 17 PHE B C 1
ATOM 890 O O . PHE B 1 33 ? -14.620 39.898 11.239 1.00 16.41 17 PHE B O 1
ATOM 898 N N . ARG B 1 34 ? -12.982 39.322 12.705 1.00 16.26 18 ARG B N 1
ATOM 899 C CA . ARG B 1 34 ? -13.884 38.580 13.640 1.00 18.19 18 ARG B CA 1
ATOM 900 C C . ARG B 1 34 ? -14.905 39.562 14.232 1.00 17.73 18 ARG B C 1
ATOM 901 O O . ARG B 1 34 ? -16.092 39.271 14.109 1.00 18.62 18 ARG B O 1
ATOM 909 N N . TYR B 1 35 ? -14.456 40.727 14.746 1.00 20.48 19 TYR B N 1
ATOM 910 C CA . TYR B 1 35 ? -15.306 41.785 15.359 1.00 22.30 19 TYR B CA 1
ATOM 911 C C . TYR B 1 35 ? -16.323 42.282 14.322 1.00 18.93 19 TYR B C 1
ATOM 912 O O . TYR B 1 35 ? -17.536 42.409 14.644 1.00 22.60 19 TYR B O 1
ATOM 921 N N . PHE B 1 36 ? -15.875 42.634 13.120 1.00 17.54 20 PHE B N 1
ATOM 922 C CA . PHE B 1 36 ? -16.783 43.177 12.071 1.00 20.21 20 PHE B CA 1
ATOM 923 C C . PHE B 1 36 ? -17.758 42.081 11.611 1.00 18.08 20 PHE B C 1
ATOM 924 O O . PHE B 1 36 ? -18.908 42.369 11.286 1.00 21.22 20 PHE B O 1
ATOM 932 N N . THR B 1 37 ? -17.328 40.824 11.569 1.00 17.95 21 THR B N 1
ATOM 933 C CA . THR B 1 37 ? -18.226 39.709 11.185 1.00 18.30 21 THR B CA 1
ATOM 934 C C . THR B 1 37 ? -19.320 39.566 12.244 1.00 18.74 21 THR B C 1
ATOM 935 O O . THR B 1 37 ? -20.492 39.341 11.863 1.00 19.72 21 THR B O 1
ATOM 939 N N . GLN B 1 38 ? -18.968 39.717 13.516 1.00 19.43 22 GLN B N 1
ATOM 940 C CA . GLN B 1 38 ? -19.966 39.708 14.623 1.00 21.75 22 GLN B CA 1
ATOM 941 C C . GLN B 1 38 ? -21.059 40.770 14.390 1.00 22.06 22 GLN B C 1
ATOM 942 O O . GLN B 1 38 ? -22.226 40.477 14.690 1.00 22.78 22 GLN B O 1
ATOM 948 N N . ARG B 1 39 ? -20.714 41.984 13.943 1.00 20.48 23 ARG B N 1
ATOM 949 C CA . ARG B 1 39 ? -21.724 43.051 13.676 1.00 23.66 23 ARG B CA 1
ATOM 950 C C . ARG B 1 39 ? -22.676 42.570 12.577 1.00 21.57 23 ARG B C 1
ATOM 951 O O . ARG B 1 39 ? -2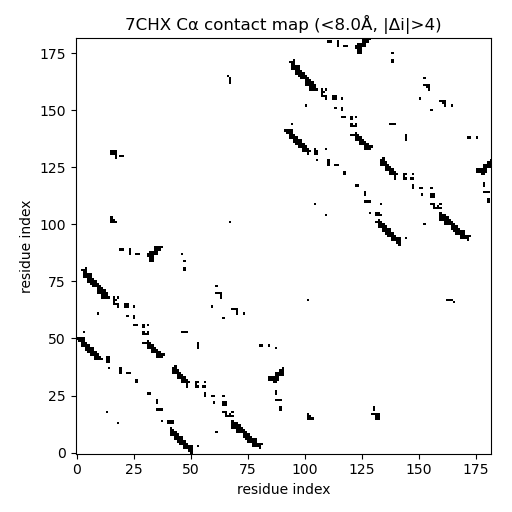3.873 42.786 12.681 1.00 20.76 23 ARG B O 1
ATOM 959 N N . ILE B 1 40 ? -22.151 41.970 11.524 1.00 18.21 24 ILE B N 1
ATOM 960 C CA . ILE B 1 40 ? -23.001 41.512 10.391 1.00 16.83 24 ILE B CA 1
ATOM 961 C C . ILE B 1 40 ? -23.922 40.392 10.912 1.00 18.06 24 ILE B C 1
ATOM 962 O O . ILE B 1 40 ? -25.111 40.371 10.552 1.00 19.53 24 ILE B O 1
ATOM 967 N N . ALA B 1 41 ? -23.407 39.484 11.741 1.00 17.85 25 ALA B N 1
ATOM 968 C CA . ALA B 1 41 ? -24.217 38.392 12.319 1.00 18.16 25 ALA B CA 1
ATOM 969 C C . ALA B 1 41 ? -25.361 39.034 13.112 1.00 19.46 25 ALA B C 1
ATOM 970 O O . ALA B 1 41 ? -26.520 38.603 12.955 1.00 21.09 25 ALA B O 1
ATOM 972 N N . MET B 1 42 ? -25.068 40.063 13.913 1.00 21.43 26 MET B N 1
ATOM 973 C CA . MET B 1 42 ? -26.106 40.748 14.720 1.00 25.13 26 MET B CA 1
ATOM 974 C C . MET B 1 42 ? -27.145 41.408 13.797 1.00 24.19 26 MET B C 1
ATOM 975 O O . MET B 1 42 ? -28.374 41.266 14.078 1.00 23.74 26 MET B O 1
ATOM 980 N N . ASN B 1 43 ? -26.707 42.070 12.722 1.00 23.36 27 ASN B N 1
ATOM 981 C CA . ASN B 1 43 ? -27.625 42.732 11.757 1.00 21.80 27 ASN B CA 1
ATOM 982 C C . ASN B 1 43 ? -28.655 41.764 11.178 1.00 21.63 27 ASN B C 1
ATOM 983 O O . ASN B 1 43 ? -29.798 42.195 10.971 1.00 22.02 27 ASN B O 1
ATOM 988 N N . TYR B 1 44 ? -28.266 40.520 10.877 1.00 19.97 28 TYR B N 1
ATOM 989 C CA . TYR B 1 44 ? -29.122 39.594 10.088 1.00 21.40 28 TYR B CA 1
ATOM 990 C C . TYR B 1 44 ? -29.563 38.412 10.957 1.00 18.62 28 TYR B C 1
ATOM 991 O O . TYR B 1 44 ? -29.951 37.416 10.381 1.00 21.28 28 TYR B O 1
ATOM 1000 N N . ASN B 1 45 ? -29.495 38.526 12.284 1.00 19.61 29 ASN B N 1
ATOM 1001 C CA . ASN B 1 45 ? -29.956 37.474 13.237 1.00 22.42 29 ASN B CA 1
ATOM 1002 C C . A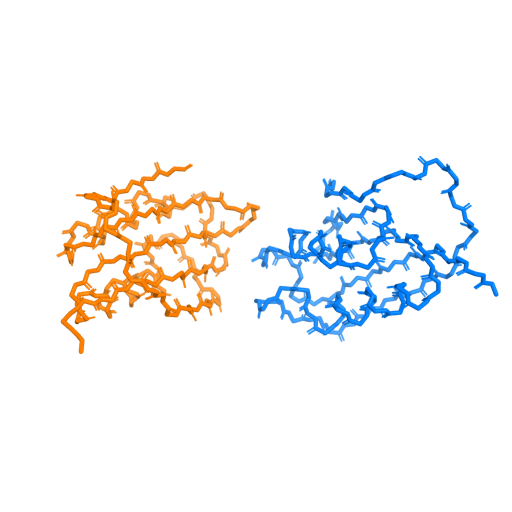SN B 1 45 ? -29.328 36.130 12.841 1.00 21.18 29 ASN B C 1
ATOM 1003 O O . ASN B 1 45 ? -30.035 35.163 12.566 1.00 21.75 29 ASN B O 1
ATOM 1008 N N . ILE B 1 46 ? -28.007 36.098 12.822 1.00 19.58 30 ILE B N 1
ATOM 1009 C CA . ILE B 1 46 ? -27.226 34.879 12.482 1.00 17.87 30 ILE B CA 1
ATOM 1010 C C . ILE B 1 46 ? -26.614 34.340 13.772 1.00 16.58 30 ILE B C 1
ATOM 1011 O O . ILE B 1 46 ? -26.136 35.132 14.593 1.00 20.09 30 ILE B O 1
ATOM 1016 N N . VAL B 1 47 ? -26.566 33.017 13.889 1.00 17.58 31 VAL B N 1
ATOM 1017 C CA . VAL B 1 47 ? -25.872 32.330 15.006 1.00 18.18 31 VAL B CA 1
ATOM 1018 C C . VAL B 1 47 ? -24.721 31.502 14.433 1.00 18.56 31 VAL B C 1
ATOM 1019 O O . VAL B 1 47 ? -24.749 31.198 13.238 1.00 18.15 31 VAL B O 1
ATOM 1023 N N . GLY B 1 48 ? -23.761 31.150 15.281 1.00 17.14 32 GLY B N 1
ATOM 1024 C CA . GLY B 1 48 ? -22.565 30.386 14.876 1.00 17.61 32 GLY B CA 1
ATOM 1025 C C . GLY B 1 48 ? -21.272 30.987 15.373 1.00 17.34 32 GLY B C 1
ATOM 1026 O O . GLY B 1 48 ? -21.245 31.481 16.504 1.00 19.39 32 GLY B O 1
ATOM 1027 N N . THR B 1 49 ? -20.213 30.913 14.568 1.00 16.79 33 THR B N 1
ATOM 1028 C CA . THR B 1 49 ? -18.841 31.198 15.049 1.00 18.23 33 THR B CA 1
ATOM 1029 C C . THR B 1 49 ? -17.977 31.816 13.941 1.00 14.96 33 THR B C 1
ATOM 1030 O O . THR B 1 49 ? -18.220 31.573 12.776 1.00 16.08 33 THR B O 1
ATOM 1034 N N . VAL B 1 50 ? -17.026 32.655 14.337 1.00 14.01 34 VAL B N 1
ATOM 1035 C CA . VAL B 1 50 ? -15.967 33.163 13.441 1.00 16.47 34 VAL B CA 1
ATOM 1036 C C . VAL B 1 50 ? -14.623 32.916 14.148 1.00 16.70 34 VAL B C 1
ATOM 1037 O O . VAL B 1 50 ? -14.510 33.129 15.364 1.00 19.71 34 VAL B O 1
ATOM 1041 N N . GLN B 1 51 ? -13.642 32.409 13.410 1.00 19.28 35 GLN B N 1
ATOM 1042 C CA . GLN B 1 51 ? -12.350 31.975 13.978 1.00 20.88 35 GLN B CA 1
ATOM 1043 C C . GLN B 1 51 ? -11.240 32.218 12.960 1.00 18.97 35 GLN B C 1
ATOM 1044 O O . GLN B 1 51 ? -11.431 31.956 11.781 1.00 17.56 35 GLN B O 1
ATOM 1050 N N . ASN B 1 52 ? -10.083 32.646 13.445 1.00 20.29 36 ASN B N 1
ATOM 1051 C CA . ASN B 1 52 ? -8.805 32.568 12.695 1.00 21.32 36 ASN B CA 1
ATOM 1052 C C . ASN B 1 52 ? -8.344 31.111 12.629 1.00 22.20 36 ASN B C 1
ATOM 1053 O O . ASN B 1 52 ? -8.231 30.460 13.697 1.00 24.07 36 ASN B O 1
ATOM 1058 N N . VAL B 1 53 ? -8.074 30.625 11.426 1.00 19.03 37 VAL B N 1
ATOM 1059 C CA . VAL B 1 53 ? -7.519 29.264 11.202 1.00 20.50 37 VAL B CA 1
ATOM 1060 C C . VAL B 1 53 ? -6.326 29.466 10.279 1.00 20.99 37 VAL B C 1
ATOM 1061 O O . VAL B 1 53 ? -6.521 30.017 9.174 1.00 20.58 37 VAL B O 1
ATOM 1065 N N . ASP B 1 54 ? -5.123 29.160 10.766 1.00 21.17 38 ASP B N 1
ATOM 1066 C CA . ASP B 1 54 ? -3.884 29.428 9.993 1.00 21.25 38 ASP B CA 1
ATOM 1067 C C . ASP B 1 54 ? -3.915 30.918 9.586 1.00 21.93 38 ASP B C 1
ATOM 1068 O O . ASP B 1 54 ? -4.057 31.775 10.494 1.00 25.33 38 ASP B O 1
ATOM 1073 N N . ASP B 1 55 ? -3.843 31.241 8.288 1.00 21.00 39 ASP B N 1
ATOM 1074 C CA . ASP B 1 55 ? -3.817 32.641 7.776 1.00 19.61 39 ASP B CA 1
ATOM 1075 C C . ASP B 1 55 ? -5.142 33.009 7.103 1.00 18.86 39 ASP B C 1
ATOM 1076 O O . ASP B 1 55 ? -5.190 34.023 6.369 1.00 19.19 39 ASP B O 1
ATOM 1081 N N . TYR B 1 56 ? -6.223 32.295 7.413 1.00 17.55 40 TYR B N 1
ATOM 1082 C CA . TYR B 1 56 ? -7.550 32.619 6.840 1.00 17.12 40 TYR B CA 1
ATOM 1083 C C . TYR B 1 56 ? -8.595 32.678 7.955 1.00 16.72 40 TYR B C 1
ATOM 1084 O O . TYR B 1 56 ? -8.251 32.582 9.142 1.00 15.48 40 TYR B O 1
ATOM 1093 N N . VAL B 1 57 ? -9.866 32.848 7.570 1.00 14.95 41 VAL B N 1
ATOM 1094 C CA . VAL B 1 57 ? -10.996 32.920 8.542 1.00 15.42 41 VAL B CA 1
ATOM 1095 C C . VAL B 1 57 ? -11.986 31.801 8.191 1.00 15.94 41 VAL B C 1
ATOM 1096 O O . VAL B 1 57 ? -12.272 31.586 7.002 1.00 15.47 41 VAL B O 1
ATOM 1100 N N . GLU B 1 58 ? -12.451 31.089 9.209 1.00 15.16 42 GLU B N 1
ATOM 1101 C CA . GLU B 1 58 ? -13.524 30.073 9.106 1.00 15.84 42 GLU B CA 1
ATOM 1102 C C . GLU B 1 58 ? -14.748 30.541 9.884 1.00 14.29 42 GLU B C 1
ATOM 1103 O O . GLU B 1 58 ? -14.614 30.992 11.056 1.00 16.09 42 GLU B O 1
ATOM 1109 N N . ILE B 1 59 ? -15.898 30.415 9.231 1.00 14.32 43 ILE B N 1
ATOM 1110 C CA . ILE B 1 59 ? -17.221 30.789 9.787 1.00 14.00 43 ILE B CA 1
ATOM 1111 C C . ILE B 1 59 ? -18.172 29.595 9.697 1.00 15.90 43 ILE B C 1
ATOM 1112 O O . ILE B 1 59 ? -18.242 28.935 8.642 1.00 15.02 43 ILE B O 1
ATOM 1117 N N . TYR B 1 60 ? -18.914 29.373 10.771 1.00 14.98 44 TYR B N 1
ATOM 1118 C CA . TYR B 1 60 ? -20.179 28.620 10.733 1.00 16.07 44 TYR B CA 1
ATOM 1119 C C . TYR B 1 60 ? -21.303 29.608 11.013 1.00 16.04 44 TYR B C 1
ATOM 1120 O O . TYR B 1 60 ? -21.217 30.350 11.974 1.00 16.48 44 TYR B O 1
ATOM 1129 N N . ALA B 1 61 ? -22.317 29.620 10.156 1.00 16.49 45 ALA B N 1
ATOM 1130 C CA . ALA B 1 61 ? -23.382 30.634 10.216 1.00 15.79 45 ALA B CA 1
ATOM 1131 C C . ALA B 1 61 ? -24.715 29.940 10.003 1.00 16.92 45 ALA B C 1
ATOM 1132 O O . ALA B 1 61 ? -24.817 29.154 9.072 1.00 16.94 45 ALA B O 1
ATOM 1134 N N . GLN B 1 62 ? -25.709 30.293 10.808 1.00 15.85 46 GLN B N 1
ATOM 1135 C CA . GLN B 1 62 ? -27.053 29.678 10.716 1.00 16.55 46 GLN B CA 1
ATOM 1136 C C . GLN B 1 62 ? -28.095 30.777 10.912 1.00 17.12 46 GLN B C 1
ATOM 1137 O O . GLN B 1 62 ? -27.929 31.626 11.796 1.00 17.02 46 GLN B O 1
ATOM 1143 N N . GLY B 1 63 ? -29.148 30.723 10.113 1.00 17.24 47 GLY B N 1
ATOM 1144 C CA . GLY B 1 63 ? -30.227 31.710 10.150 1.00 19.40 47 GLY B CA 1
ATOM 1145 C C . GLY B 1 63 ? -31.229 31.461 9.043 1.00 17.84 47 GLY B C 1
ATOM 1146 O O . GLY B 1 63 ? -31.073 30.506 8.268 1.00 18.26 47 GLY B O 1
ATOM 1147 N N . ASP B 1 64 ? -32.183 32.377 8.921 1.00 18.37 48 ASP B N 1
ATOM 1148 C CA . ASP B 1 64 ? -33.175 32.369 7.826 1.00 18.82 48 ASP B CA 1
ATOM 1149 C C . ASP B 1 64 ? -32.431 32.464 6.493 1.00 18.08 48 ASP B C 1
ATOM 1150 O O . ASP B 1 64 ? -31.400 33.191 6.424 1.00 20.16 48 ASP B O 1
ATOM 1155 N N . ASP B 1 65 ? -32.920 31.775 5.469 1.00 19.58 49 ASP B N 1
ATOM 1156 C CA . ASP B 1 65 ? -32.329 31.732 4.108 1.00 20.93 49 ASP B CA 1
ATOM 1157 C C . ASP B 1 65 ? -31.893 33.140 3.668 1.00 21.78 49 ASP B C 1
ATOM 1158 O O . ASP B 1 65 ? -30.688 33.332 3.406 1.00 19.76 49 ASP B O 1
ATOM 1163 N N . ALA B 1 66 ? -32.792 34.124 3.603 1.00 22.92 50 ALA B N 1
ATOM 1164 C CA . ALA B 1 66 ? -32.416 35.455 3.063 1.00 21.30 50 ALA B CA 1
ATOM 1165 C C . ALA B 1 66 ? -31.394 36.126 3.986 1.00 18.12 50 ALA B C 1
ATOM 1166 O O . ALA B 1 66 ? -30.489 36.841 3.467 1.00 19.21 50 ALA B O 1
ATOM 1168 N N . ASP B 1 67 ? -31.499 35.939 5.298 1.00 17.89 51 ASP B N 1
ATOM 1169 C CA . ASP B 1 67 ? -30.516 36.535 6.238 1.00 17.82 51 ASP B CA 1
ATOM 1170 C C . ASP B 1 67 ? -29.136 35.914 5.998 1.00 15.31 51 ASP B C 1
ATOM 1171 O O . ASP B 1 67 ? -28.142 36.638 6.062 1.00 18.03 51 ASP B O 1
ATOM 1176 N N . ILE B 1 68 ? -29.062 34.618 5.725 1.00 17.69 52 ILE B N 1
ATOM 1177 C CA . ILE B 1 68 ? -27.760 33.970 5.375 1.00 15.57 52 ILE B CA 1
ATOM 1178 C C . ILE B 1 68 ? -27.168 34.616 4.115 1.00 17.34 52 ILE B C 1
ATOM 1179 O O . ILE B 1 68 ? -25.939 34.873 4.093 1.00 17.02 52 ILE B O 1
ATOM 1184 N N . GLU B 1 69 ? -27.968 34.890 3.102 1.00 17.06 53 GLU B N 1
ATOM 1185 C CA . GLU B 1 69 ? -27.514 35.571 1.853 1.00 17.33 53 GLU B CA 1
ATOM 1186 C C . GLU B 1 69 ? -26.931 36.952 2.189 1.00 17.51 53 GLU B C 1
ATOM 1187 O O . GLU B 1 69 ? -25.885 37.314 1.645 1.00 18.86 53 GLU B O 1
ATOM 1193 N N . ARG B 1 70 ? -27.636 37.725 3.001 1.00 18.00 54 ARG B N 1
ATOM 1194 C CA . ARG B 1 70 ? -27.198 39.083 3.403 1.00 18.93 54 ARG B CA 1
ATOM 1195 C C . ARG B 1 70 ? -25.877 38.921 4.164 1.00 16.59 54 ARG B C 1
ATOM 1196 O O . ARG B 1 70 ? -24.936 39.712 3.938 1.00 17.73 54 ARG B O 1
ATOM 1204 N N . PHE B 1 71 ? -25.812 37.969 5.082 1.00 15.44 55 PHE B N 1
ATOM 1205 C CA . PHE B 1 71 ? -24.594 37.722 5.883 1.00 15.57 55 PHE B CA 1
ATOM 1206 C C . PHE B 1 71 ? -23.422 37.361 4.969 1.00 16.26 55 PHE B C 1
ATOM 1207 O O . PHE B 1 71 ? -22.347 37.973 5.092 1.00 16.26 55 PHE B O 1
ATOM 1215 N N . ILE B 1 72 ? -23.605 36.383 4.082 1.00 16.25 56 ILE B N 1
ATOM 1216 C CA . ILE B 1 72 ? -22.516 35.933 3.175 1.00 15.64 56 ILE B CA 1
ATOM 1217 C C . ILE B 1 72 ? -21.987 37.149 2.412 1.00 15.97 56 ILE B C 1
ATOM 1218 O O . ILE B 1 72 ? -20.776 37.388 2.390 1.00 17.54 56 ILE B O 1
ATOM 1223 N N . GLN B 1 73 ? -22.900 37.924 1.835 1.00 15.94 57 GLN B N 1
ATOM 1224 C CA . GLN B 1 73 ? -22.530 39.078 0.994 1.00 16.32 57 GLN B CA 1
ATOM 1225 C C . GLN B 1 73 ? -21.729 40.062 1.840 1.00 15.63 57 GLN B C 1
ATOM 1226 O O . GLN B 1 73 ? -20.701 40.571 1.357 1.00 18.21 57 GLN B O 1
ATOM 1232 N N . GLY B 1 74 ? -22.213 40.392 3.026 1.00 14.97 58 GLY B N 1
ATOM 1233 C CA . GLY B 1 74 ? -21.528 41.379 3.877 1.00 17.68 58 GLY B CA 1
ATOM 1234 C C . GLY B 1 74 ? -20.112 40.903 4.201 1.00 16.20 58 GLY B C 1
ATOM 1235 O O . GLY B 1 74 ? -19.191 41.715 4.194 1.00 16.74 58 GLY B O 1
ATOM 1236 N N . VAL B 1 75 ? -19.932 39.611 4.469 1.00 15.17 59 VAL B N 1
ATOM 1237 C CA . VAL B 1 75 ? -18.601 39.045 4.823 1.00 16.05 59 VAL B CA 1
ATOM 1238 C C . VAL B 1 75 ? -17.723 39.070 3.571 1.00 16.22 59 VAL B C 1
ATOM 1239 O O . VAL B 1 75 ? -16.564 39.496 3.683 1.00 15.22 59 VAL B O 1
ATOM 1243 N N . ILE B 1 76 ? -18.199 38.572 2.428 1.00 16.67 60 ILE B N 1
ATOM 1244 C CA . ILE B 1 76 ? -17.287 38.364 1.262 1.00 18.16 60 ILE B CA 1
ATOM 1245 C C . ILE B 1 76 ? -17.018 39.713 0.556 1.00 19.06 60 ILE B C 1
ATOM 1246 O O . ILE B 1 76 ? -15.985 39.809 -0.128 1.00 22.97 60 ILE B O 1
ATOM 1251 N N . GLU B 1 77 ? -17.858 40.749 0.734 1.00 16.24 61 GLU B N 1
ATOM 1252 C CA . GLU B 1 77 ? -17.584 42.109 0.176 1.00 16.42 61 GLU B CA 1
ATOM 1253 C C . GLU B 1 77 ? -16.641 42.862 1.128 1.00 21.71 61 GLU B C 1
ATOM 1254 O O . GLU B 1 77 ? -16.363 44.059 0.865 1.00 22.91 61 GLU B O 1
ATOM 1260 N N . GLY B 1 78 ? -16.146 42.158 2.161 1.00 21.61 62 GLY B N 1
ATOM 1261 C CA . GLY B 1 78 ? -15.190 42.670 3.154 1.00 21.46 62 GLY B CA 1
ATOM 1262 C C . GLY B 1 78 ? -15.907 43.069 4.423 1.00 20.71 62 GLY B C 1
ATOM 1263 O O . GLY B 1 78 ? -16.426 44.219 4.487 1.00 25.46 62 GLY B O 1
ATOM 1264 N N . ALA B 1 79 ? -15.960 42.153 5.390 1.00 21.49 63 ALA B N 1
ATOM 1265 C CA . ALA B 1 79 ? -16.611 42.358 6.699 1.00 18.72 63 ALA B CA 1
ATOM 1266 C C . ALA B 1 79 ? -16.092 43.661 7.287 1.00 21.25 63 ALA B C 1
ATOM 1267 O O . ALA B 1 79 ? -16.885 44.477 7.770 1.00 21.90 63 ALA B O 1
ATOM 1269 N N . SER B 1 80 ? -14.766 43.792 7.252 1.00 21.40 64 SER B N 1
ATOM 1270 C CA . SER B 1 80 ? -14.017 44.954 7.755 1.00 23.32 64 SER B CA 1
ATOM 1271 C C . SER B 1 80 ? -13.740 45.896 6.586 1.00 24.58 64 SER B C 1
ATOM 1272 O O . SER B 1 80 ? -13.368 45.455 5.496 1.00 25.15 64 SER B O 1
ATOM 1275 N N . PRO B 1 81 ? -13.778 47.219 6.817 1.00 26.34 65 PRO B N 1
ATOM 1276 C CA . PRO B 1 81 ? -13.363 48.177 5.795 1.00 28.73 65 PRO B CA 1
ATOM 1277 C C . PRO B 1 81 ? -11.874 48.030 5.445 1.00 30.18 65 PRO B C 1
ATOM 1278 O O . PRO B 1 81 ? -11.487 48.492 4.390 1.00 35.45 65 PRO B O 1
ATOM 1282 N N . ALA B 1 82 ? -11.082 47.399 6.317 1.00 22.08 66 ALA B N 1
ATOM 1283 C CA . ALA B 1 82 ? -9.634 47.184 6.099 1.00 23.81 66 ALA B CA 1
ATOM 1284 C C . ALA B 1 82 ? -9.392 45.837 5.418 1.00 24.61 66 ALA B C 1
ATOM 1285 O O . ALA B 1 82 ? -8.250 45.585 5.006 1.00 26.46 66 ALA B O 1
ATOM 1287 N N . SER B 1 83 ? -10.424 44.998 5.289 1.00 23.33 67 SER B N 1
ATOM 1288 C CA . SER B 1 83 ? -10.255 43.623 4.770 1.00 23.38 67 SER B CA 1
ATOM 1289 C C . SER B 1 83 ? -10.304 43.633 3.240 1.00 24.17 67 SER B C 1
ATOM 1290 O O . SER B 1 83 ? -10.924 44.533 2.643 1.00 26.67 67 SER B O 1
ATOM 1293 N N . ASN B 1 84 ? -9.695 42.617 2.634 1.00 27.96 68 ASN B N 1
ATOM 1294 C CA . ASN B 1 84 ? -9.828 42.325 1.188 1.00 25.56 68 ASN B CA 1
ATOM 1295 C C . ASN B 1 84 ? -9.976 40.814 1.040 1.00 21.55 68 ASN B C 1
ATOM 1296 O O . ASN B 1 84 ? -8.992 40.104 1.247 1.00 24.77 68 ASN B O 1
ATOM 1301 N N . VAL B 1 85 ? -11.196 40.354 0.773 1.00 22.74 69 VAL B N 1
ATOM 1302 C CA . VAL B 1 85 ? -11.493 38.920 0.527 1.00 18.65 69 VAL B CA 1
ATOM 1303 C C . VAL B 1 85 ? -11.214 38.644 -0.948 1.00 20.11 69 VAL B C 1
ATOM 1304 O O . VAL B 1 85 ? -11.883 39.267 -1.827 1.00 27.15 69 VAL B O 1
ATOM 1308 N N . THR B 1 86 ? -10.249 37.763 -1.190 1.00 20.34 70 THR B N 1
ATOM 1309 C CA . THR B 1 86 ? -9.741 37.358 -2.525 1.00 23.90 70 THR B CA 1
ATOM 1310 C C . THR B 1 86 ? -10.507 36.140 -3.046 1.00 21.27 70 THR B C 1
ATOM 1311 O O . THR B 1 86 ? -10.587 35.995 -4.255 1.00 23.66 70 THR B O 1
ATOM 1315 N N . SER B 1 87 ? -10.975 35.280 -2.146 1.00 19.14 71 SER B N 1
ATOM 1316 C CA . SER B 1 87 ? -11.543 33.942 -2.439 1.00 20.25 71 SER B CA 1
ATOM 1317 C C . SER B 1 87 ? -12.454 33.550 -1.276 1.00 19.16 71 SER B C 1
ATOM 1318 O O . SER B 1 87 ? -12.148 33.948 -0.122 1.00 18.29 71 SER B O 1
ATOM 1321 N N . HIS B 1 88 ? -13.503 32.776 -1.549 1.00 18.52 72 HIS B N 1
ATOM 1322 C CA . HIS B 1 88 ? -14.247 32.065 -0.480 1.00 17.14 72 HIS B CA 1
ATOM 1323 C C . HIS B 1 88 ? -14.749 30.703 -0.974 1.00 18.81 72 HIS B C 1
ATOM 1324 O O . HIS B 1 88 ? -14.868 30.498 -2.196 1.00 24.17 72 HIS B O 1
ATOM 1331 N N . GLN B 1 89 ? -15.004 29.817 -0.013 1.00 17.84 73 GLN B N 1
ATOM 1332 C CA . GLN B 1 89 ? -15.618 28.483 -0.203 1.00 21.15 73 GLN B CA 1
ATOM 1333 C C . GLN B 1 89 ? -16.815 28.398 0.733 1.00 17.42 73 GLN B C 1
ATOM 1334 O O . GLN B 1 89 ? -16.675 28.754 1.926 1.00 18.80 73 GLN B O 1
ATOM 1340 N N . LEU B 1 90 ? -17.952 27.960 0.206 1.00 20.37 74 LEU B N 1
ATOM 1341 C CA . LEU B 1 90 ? -19.229 27.819 0.930 1.00 20.51 74 LEU B CA 1
ATOM 1342 C C . LEU B 1 90 ? -19.641 26.355 0.801 1.00 19.72 74 LEU B C 1
ATOM 1343 O O . LEU B 1 90 ? -19.582 25.830 -0.317 1.00 22.58 74 LEU B O 1
ATOM 1348 N N . GLU B 1 91 ? -20.064 25.757 1.907 1.00 20.72 75 GLU B N 1
ATOM 1349 C CA . GLU B 1 91 ? -20.641 24.397 1.961 1.00 22.26 75 GLU B CA 1
ATOM 1350 C C . GLU B 1 91 ? -21.950 24.500 2.733 1.00 21.36 75 GLU B C 1
ATOM 1351 O O . GLU B 1 91 ? -21.969 25.085 3.840 1.00 20.88 75 GLU B O 1
ATOM 1357 N N . GLU B 1 92 ? -22.990 23.906 2.175 1.00 20.41 76 GLU B N 1
ATOM 1358 C CA . GLU B 1 92 ? -24.325 23.874 2.798 1.00 20.05 76 GLU B CA 1
ATOM 1359 C C . GLU B 1 92 ? -24.325 22.728 3.804 1.00 19.40 76 GLU B C 1
ATOM 1360 O O . GLU B 1 92 ? -23.902 21.615 3.425 1.00 24.09 76 GLU B O 1
ATOM 1366 N N . LEU B 1 93 ? -24.804 22.970 5.021 1.00 18.91 77 LEU B N 1
ATOM 1367 C CA . LEU B 1 93 ? -24.773 21.964 6.112 1.00 21.32 77 LEU B CA 1
ATOM 1368 C C . LEU B 1 93 ? -26.179 21.636 6.604 1.00 20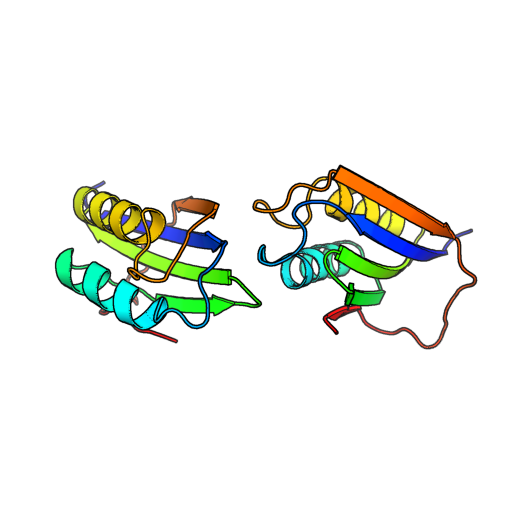.80 77 LEU B C 1
ATOM 1369 O O . LEU B 1 93 ? -27.115 22.452 6.389 1.00 21.54 77 LEU B O 1
ATOM 1374 N N . GLU B 1 94 ? -26.289 20.505 7.320 1.00 21.37 78 GLU B N 1
ATOM 1375 C CA . GLU B 1 94 ? -27.475 20.211 8.152 1.00 21.51 78 GLU B CA 1
ATOM 1376 C C . GLU B 1 94 ? -27.523 21.249 9.268 1.00 20.60 78 GLU B C 1
ATOM 1377 O O . GLU B 1 94 ? -26.448 21.725 9.693 1.00 21.97 78 GLU B O 1
ATOM 1383 N N . LEU B 1 95 ? -28.722 21.622 9.708 1.00 18.88 79 LEU B N 1
ATOM 1384 C CA . LEU B 1 95 ? -28.855 22.574 10.823 1.00 19.36 79 LEU B CA 1
ATOM 1385 C C . LEU B 1 95 ? -28.168 22.026 12.080 1.00 19.46 79 LEU B C 1
ATOM 1386 O O . LEU B 1 95 ? -28.194 20.784 12.341 1.00 22.89 79 LEU B O 1
ATOM 1391 N N . ASN B 1 96 ? -27.596 22.947 12.850 1.00 20.14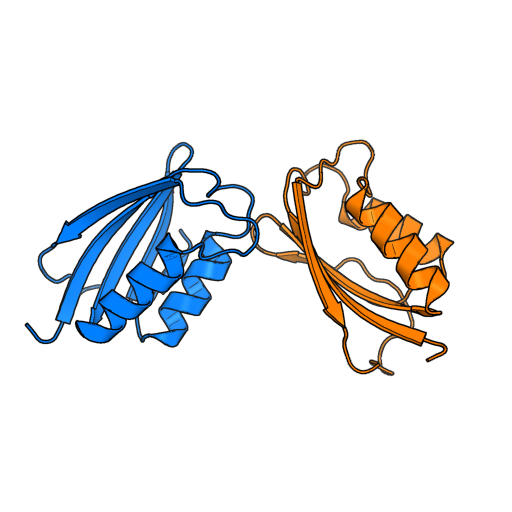 80 ASN B N 1
ATOM 1392 C CA . ASN B 1 96 ? -26.972 22.703 14.172 1.00 20.44 80 ASN B CA 1
ATOM 1393 C C . ASN B 1 96 ? -27.843 23.351 15.259 1.00 20.49 80 ASN B C 1
ATOM 1394 O O . ASN B 1 96 ? -27.723 24.574 15.475 1.00 18.35 80 ASN B O 1
ATOM 1399 N N . GLN B 1 97 ? -28.648 22.558 15.980 1.00 18.03 81 GLN B N 1
ATOM 1400 C CA . GLN B 1 97 ? -29.599 23.108 16.976 1.00 18.40 81 GLN B CA 1
ATOM 1401 C C . GLN B 1 97 ? -28.889 23.446 18.297 1.00 19.47 81 GLN B C 1
ATOM 1402 O O . GLN B 1 97 ? -29.529 24.025 19.176 1.00 24.12 81 GLN B O 1
ATOM 1408 N N . LYS B 1 98 ? -27.585 23.194 18.417 1.00 21.16 82 LYS B N 1
ATOM 1409 C CA . LYS B 1 98 ? -26.809 23.617 19.614 1.00 24.09 82 LYS B CA 1
ATOM 1410 C C . LYS B 1 98 ? -26.486 25.122 19.562 1.00 23.33 82 LYS B C 1
ATOM 1411 O O . LYS B 1 98 ? -26.132 25.694 20.631 1.00 27.40 82 LYS B O 1
ATOM 1417 N N . LEU B 1 99 ? -26.582 25.759 18.391 1.00 21.73 83 LEU B N 1
ATOM 1418 C CA . LEU B 1 99 ? -26.221 27.198 18.249 1.00 22.82 83 LEU B CA 1
ATOM 1419 C C . LEU B 1 99 ? -27.359 28.034 18.826 1.00 25.87 83 LEU B C 1
ATOM 1420 O O . LEU B 1 99 ? -28.533 27.757 18.487 1.00 32.07 83 LEU B O 1
ATOM 1425 N N . SER B 1 100 ? -27.022 29.029 19.640 1.00 27.49 84 SER B N 1
ATOM 1426 C CA . SER B 1 100 ? -27.980 30.014 20.202 1.00 29.33 84 SER B CA 1
ATOM 1427 C C . SER B 1 100 ? -27.476 31.454 20.057 1.00 26.35 84 SER B C 1
ATOM 1428 O O . SER B 1 100 ? -28.271 32.368 20.330 1.00 27.07 84 SER B O 1
ATOM 1431 N N . ASP B 1 101 ? -26.227 31.672 19.630 1.00 28.02 85 ASP B N 1
ATOM 1432 C CA . ASP B 1 101 ? -25.668 33.040 19.460 1.00 24.75 85 ASP B CA 1
ATOM 1433 C C . ASP B 1 101 ? -24.510 33.014 18.461 1.00 22.33 85 ASP B C 1
ATOM 1434 O O . ASP B 1 101 ? -24.194 31.928 17.934 1.00 22.93 85 ASP B O 1
ATOM 1439 N N . PHE B 1 102 ? -23.922 34.188 18.199 1.00 21.20 86 PHE B N 1
ATOM 1440 C CA . PHE B 1 102 ? -22.757 34.346 17.314 1.00 18.41 86 PHE B CA 1
ATOM 1441 C C . PHE B 1 102 ? -21.557 34.752 18.166 1.00 19.71 86 PHE B C 1
ATOM 1442 O O . PHE B 1 102 ? -21.628 35.755 18.881 1.00 27.17 86 PHE B O 1
ATOM 1450 N N . ARG B 1 103 ? -20.477 33.982 18.056 1.00 20.16 87 ARG B N 1
ATOM 1451 C CA . ARG B 1 103 ? -19.298 34.079 18.947 1.00 22.30 87 ARG B CA 1
ATOM 1452 C C . ARG B 1 103 ? -18.038 34.207 18.098 1.00 21.60 87 ARG B C 1
ATOM 1453 O O . ARG B 1 103 ? -17.919 33.499 17.071 1.00 21.04 87 ARG B O 1
ATOM 1461 N N . SER B 1 104 ? -17.111 35.050 18.547 1.00 23.01 88 SER B N 1
ATOM 1462 C CA . SER B 1 104 ? -15.722 35.065 18.040 1.00 23.64 88 SER B CA 1
ATOM 1463 C C . SER B 1 104 ? -14.932 34.098 18.920 1.00 23.12 88 SER B C 1
ATOM 1464 O O . SER B 1 104 ? -14.950 34.289 20.135 1.00 28.57 88 SER B O 1
ATOM 1467 N N . ILE B 1 105 ? -14.337 33.071 18.313 1.00 23.05 89 ILE B N 1
ATOM 1468 C CA . ILE B 1 105 ? -13.542 32.015 18.993 1.00 25.50 89 ILE B CA 1
ATOM 1469 C C . ILE B 1 105 ? -12.117 32.022 18.404 1.00 29.16 89 ILE B C 1
ATOM 1470 O O . ILE B 1 105 ? -11.354 31.171 18.835 1.00 31.34 89 ILE B O 1
#

Nearest PDB structures (foldseek):
  7chx-assembly2_B  TM=1.009E+00  e=3.694E-20  Staphylococcus aureus
  2w4d-assembly1_B  TM=9.647E-01  e=6.888E-10  Pyrococcus horikoshii
  4ojh-assembly2_B  TM=9.639E-01  e=7.348E-10  Saccharolobus solfataricus P2
  3trg-assembly1_A  TM=9.479E-01  e=1.232E-09  Coxiella burnetii RSA 493
  3br8-assembly1_A  TM=9.519E-01  e=2.351E-09  unclassified

Secondary structure (DSSP, 8-state):
--EEEEEEEEEEE-SSSSHHHHHHHHHHHTT-EEEEEEETTEEEEEEEEEHHHHHHHHHHHHTTSSTT-EEEEEEEEEE---TT--SEEE-/--EEEEEEEEEEE-SSS-HHHHHHHHHHHTT-EEEEEEETTEEEEEEEEEHHHHHHHHHHHHTTSSTT-EEEEEEEEEE---TT--SEEE-

Organism: Staphylococcus aureus (strain NCTC 8325 / PS 47) (NCBI:txid93061)

Foldseek 3Di:
DFKWKKKKKWDDQQPPQCLQVLLQVLCVVLVWWWEWEDDPNTIITIIMDTPVSVVSSVCCNQVPSGPPGHTPDMDMDTDDDDVVTDHYYYD/DFKWKKKKKFDDQQPPQCLQVLLQVLCVVLVWWWEWEDDPRIIITIIMDTPVSVVSSVCCNQVPSGPPGHTPDMDMDTDDDDPVTDHYYYD

Sequence (182 aa):
RHMRHIHLQVFGRVQGVGFRYFTQRIAMNY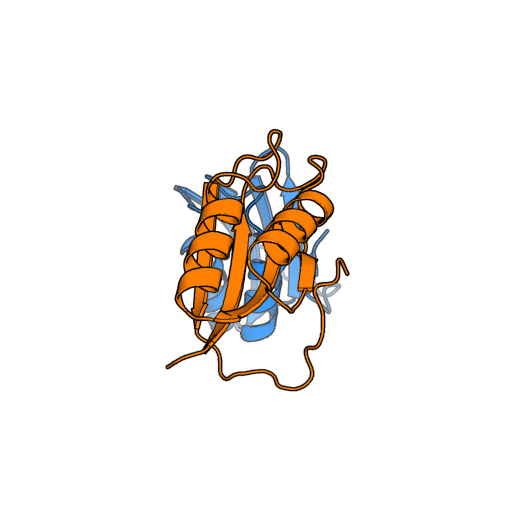NIVGTVQNVDDYVEIYAQGDDADIERFIQGVIEGASPASNVTSHQLEELELNQKLSDFRSIRHMRHIHLQVFGRVQGVGFRYFTQRIAMNYNIVGTVQNVDDYVEIYAQGDDADIERFIQGVIEGASPASNVTSHQLEELELNQKLSDFRSI

Radius of gyration: 18.92 Å; Cα contacts (8 Å, |Δi|>4): 420; chains: 2; bounding box: 55×46×32 Å

Solvent-accessible surface area: 9831 Å² total; per-residue (Å²): 173,149,62,31,12,0,28,0,39,0,62,37,118,1,61,27,3,0,2,54,116,44,0,55,166,20,0,142,62,65,113,7,33,1,29,0,63,47,42,128,101,40,0,32,0,76,0,5,8,63,60,48,18,0,91,118,0,19,97,25,0,52,130,21,12,2,68,1,12,73,26,98,57,74,116,62,101,81,42,154,65,38,142,189,43,99,65,24,140,53,107,176,147,65,34,11,0,28,0,21,0,1,18,136,2,72,91,17,36,5,101,163,73,0,55,136,19,0,113,72,68,119,6,32,1,28,0,62,55,22,54,28,3,0,32,0,77,0,4,3,59,62,51,23,0,90,118,0,18,96,24,0,50,133,20,12,2,119,51,12,72,27,84,31,74,87,60,99,83,41,154,66,44,144,190,41,96,62,10,140,51,105